Protein AF-A0A257LWW7-F1 (afdb_monomer_lite)

Secondary structure (DSSP, 8-state):
--EEESS-EEEEET-EEE---EEE-SSEEEEE-TT-EEEEPP-TTS---S-EEEEE---TTSEEESSSTTSS--STTSSGGGEEETTB-TT-EEE-TTSBEEE--PPP---GGGEEETTTT--EETT--EEEEEE-SS-B-GGG--GGGEEESSSS-EEEEEEEEEETTEEEEEEEE-SSEEE-EEEPTT---BBTT-PBP--SS-EE-S--EEEEPPPHHHHHTTTT--TTS-SSSSSS-HHHHHHHT-SSTTS--GGGSPEEEEETTEEEEEEEEE-GGGSTTEEEEEEEESSSSSSS-GGGGEEE--SSSEEETTEEEEEEEETTEEEEEEEEE--SS--EEEEEEEE--

Foldseek 3Di:
DEDEDAQEEAEQAQHEDEEEAYAYNYAYEYEFHDNAAYEYEQHQPHDHPYAYEYEYDQDQRHYFYHFAQRSWDADDNTRLQRYHYNPDQRRQWTADGGRGIDGDQDWKEFALQQWDKPCNQEADAAQDKIKTKTAIPWFWPCVLDDPVQKDFPKDFDKDKDDWDDPDGRIIITMIGGHDWIKGKMKGQQPRQIGHSNNHGYHSVDIRIRPHIYGYHYDFLLCVQAVVDADQQDQQQPLPDGSVRLVQQPPSHSNDRCPVQAWDWDDDPQWIKTKGKGFAPVSRRQKWKKKFKAQPPCDVGHRVVQIFTQHQDFDQTSNWGWDWDDDDRMIIIIITHGRPDPGMDMHMDMDRHD

Structure (mmCIF, N/CA/C/O backbone):
data_AF-A0A257LWW7-F1
#
_entry.id   AF-A0A257LWW7-F1
#
loop_
_atom_site.group_PDB
_atom_site.id
_atom_site.type_symbol
_atom_site.label_atom_id
_atom_site.label_alt_id
_atom_site.label_comp_id
_atom_site.label_asym_id
_atom_site.label_entity_id
_atom_site.label_seq_id
_atom_site.pdbx_PDB_ins_code
_atom_site.Cartn_x
_atom_site.Cartn_y
_atom_site.Cartn_z
_atom_site.occupancy
_atom_site.B_iso_or_equiv
_atom_site.auth_seq_id
_atom_site.auth_comp_id
_atom_site.auth_asym_id
_atom_site.auth_atom_id
_atom_site.pdbx_PDB_model_num
ATOM 1 N N . SER A 1 1 ? 17.400 1.811 -50.503 1.00 77.25 1 SER A N 1
ATOM 2 C CA . SER A 1 1 ? 17.678 0.377 -50.727 1.00 77.25 1 SER A CA 1
ATOM 3 C C . SER A 1 1 ? 18.091 -0.225 -49.407 1.00 77.25 1 SER A C 1
ATOM 5 O O . SER A 1 1 ? 18.943 0.363 -48.763 1.00 77.25 1 SER A O 1
ATOM 7 N N . ASN A 1 2 ? 17.501 -1.335 -48.985 1.00 85.00 2 ASN A N 1
ATOM 8 C CA . ASN A 1 2 ? 17.799 -1.905 -47.670 1.00 85.00 2 ASN A CA 1
ATOM 9 C C . ASN A 1 2 ? 19.131 -2.667 -47.714 1.00 85.00 2 ASN A C 1
ATOM 11 O O . ASN A 1 2 ? 19.467 -3.275 -48.733 1.00 85.00 2 ASN A O 1
ATOM 15 N N . VAL A 1 3 ? 19.873 -2.634 -46.612 1.00 90.56 3 VAL A N 1
ATOM 16 C CA . VAL A 1 3 ? 20.966 -3.558 -46.317 1.00 90.56 3 VAL A CA 1
ATOM 17 C C . VAL A 1 3 ? 20.383 -4.653 -45.438 1.00 90.56 3 VAL A C 1
ATOM 19 O O . VAL A 1 3 ? 20.027 -4.398 -44.293 1.00 90.56 3 VAL A O 1
ATOM 22 N N . THR A 1 4 ? 20.259 -5.863 -45.976 1.00 91.75 4 THR A N 1
ATOM 23 C CA . THR A 1 4 ? 19.743 -7.011 -45.225 1.00 91.75 4 THR A CA 1
ATOM 24 C C . THR A 1 4 ? 20.892 -7.901 -44.781 1.00 91.75 4 THR A C 1
ATOM 26 O O . THR A 1 4 ? 21.685 -8.353 -45.611 1.00 91.75 4 THR A O 1
ATOM 29 N N . ILE A 1 5 ? 20.954 -8.193 -43.483 1.00 91.00 5 ILE A N 1
ATOM 30 C CA . ILE A 1 5 ? 21.911 -9.128 -42.894 1.00 91.00 5 ILE A CA 1
ATOM 31 C C . ILE A 1 5 ? 21.116 -10.244 -42.210 1.00 91.00 5 ILE A C 1
ATOM 33 O O . ILE A 1 5 ? 20.265 -9.996 -41.361 1.00 91.00 5 ILE A O 1
ATOM 37 N N . GLY A 1 6 ? 21.361 -11.486 -42.634 1.00 89.44 6 GLY A N 1
ATOM 38 C CA . GLY A 1 6 ? 20.874 -12.685 -41.946 1.00 89.44 6 GLY A CA 1
ATOM 39 C C . GLY A 1 6 ? 21.807 -13.030 -40.787 1.00 89.44 6 GLY A C 1
ATOM 40 O O . GLY A 1 6 ? 22.055 -12.205 -39.926 1.00 89.44 6 GLY A O 1
ATOM 41 N N . THR A 1 7 ? 22.424 -14.211 -40.812 1.00 91.06 7 THR A N 1
ATOM 42 C CA . THR A 1 7 ? 23.432 -14.620 -39.810 1.00 91.06 7 THR A CA 1
ATOM 43 C C . THR A 1 7 ? 24.866 -14.212 -40.178 1.00 91.06 7 THR A C 1
ATOM 45 O O . THR A 1 7 ? 25.829 -14.917 -39.876 1.00 91.06 7 THR A O 1
ATOM 48 N N . GLY A 1 8 ? 25.005 -13.158 -40.983 1.00 91.44 8 GLY A N 1
ATOM 49 C CA . GLY A 1 8 ? 26.273 -12.749 -41.584 1.00 91.44 8 GLY A CA 1
ATOM 50 C C . GLY A 1 8 ? 27.017 -11.702 -40.761 1.00 91.44 8 GLY A C 1
ATOM 51 O O . GLY A 1 8 ? 26.460 -11.098 -39.845 1.00 91.44 8 GLY A O 1
ATOM 52 N N . THR A 1 9 ? 28.268 -11.450 -41.146 1.00 93.00 9 THR A N 1
ATOM 53 C CA . THR A 1 9 ? 29.068 -10.338 -40.625 1.00 93.00 9 THR A CA 1
ATOM 54 C C . THR A 1 9 ? 29.193 -9.247 -41.680 1.00 93.00 9 THR A C 1
ATOM 56 O O . THR A 1 9 ? 29.664 -9.510 -42.787 1.00 93.00 9 THR A O 1
ATOM 59 N N . LEU A 1 10 ? 28.808 -8.022 -41.330 1.00 92.81 10 LEU A N 1
ATOM 60 C CA . LEU A 1 10 ? 29.194 -6.820 -42.061 1.00 92.81 10 LEU A CA 1
ATOM 61 C C . LEU A 1 10 ? 30.467 -6.260 -41.425 1.00 92.81 10 LEU A C 1
ATOM 63 O O . LEU A 1 10 ? 30.447 -5.815 -40.281 1.00 92.81 10 LEU A O 1
ATOM 67 N N . ASP A 1 11 ? 31.573 -6.306 -42.160 1.00 91.62 11 ASP A N 1
ATOM 68 C CA . ASP A 1 11 ? 32.877 -5.866 -41.666 1.00 91.62 11 ASP A CA 1
ATOM 69 C C . ASP A 1 11 ? 33.221 -4.473 -42.199 1.00 91.62 11 ASP A C 1
ATOM 71 O O . ASP A 1 11 ? 33.418 -4.285 -43.404 1.00 91.62 11 ASP A O 1
ATOM 75 N N . ALA A 1 12 ? 33.251 -3.492 -41.299 1.00 86.88 12 ALA A N 1
ATOM 76 C CA . ALA A 1 12 ? 33.514 -2.099 -41.631 1.00 86.88 12 ALA A CA 1
ATOM 77 C C . ALA A 1 12 ? 34.984 -1.709 -41.450 1.00 86.88 12 ALA A C 1
ATOM 79 O O . ALA A 1 12 ? 35.407 -0.736 -42.065 1.00 86.88 12 ALA A O 1
ATOM 80 N N . ASP A 1 13 ? 35.767 -2.443 -40.651 1.00 84.94 13 ASP A N 1
ATOM 81 C CA . ASP A 1 13 ? 37.156 -2.110 -40.291 1.00 84.94 13 ASP A CA 1
ATOM 82 C C . ASP A 1 13 ? 37.376 -0.602 -40.013 1.00 84.94 13 ASP A C 1
ATOM 84 O O . ASP A 1 13 ? 36.980 -0.120 -38.962 1.00 84.94 13 ASP A O 1
ATOM 88 N N . THR A 1 14 ? 37.949 0.173 -40.942 1.00 80.25 14 THR A N 1
ATOM 89 C CA . THR A 1 14 ? 38.178 1.633 -40.810 1.00 80.25 14 THR A CA 1
ATOM 90 C C . THR A 1 14 ? 37.310 2.485 -41.746 1.00 80.25 14 THR A C 1
ATOM 92 O O . THR A 1 14 ? 37.573 3.671 -41.951 1.00 80.25 14 THR A O 1
ATOM 95 N N . ARG A 1 15 ? 36.294 1.891 -42.377 1.00 86.25 15 ARG A N 1
ATOM 96 C CA . ARG A 1 15 ? 35.490 2.536 -43.419 1.00 86.25 15 ARG A CA 1
ATOM 97 C C . ARG A 1 15 ? 34.471 3.525 -42.866 1.00 86.25 15 ARG A C 1
ATOM 99 O O . ARG A 1 15 ? 33.933 3.364 -41.770 1.00 86.25 15 ARG A O 1
ATOM 106 N N . THR A 1 16 ? 34.173 4.521 -43.697 1.00 85.31 16 THR A N 1
ATOM 107 C CA . THR A 1 16 ? 33.046 5.434 -43.526 1.00 85.31 16 THR A CA 1
ATOM 108 C C . THR A 1 16 ? 32.098 5.271 -44.701 1.00 85.31 16 THR A C 1
ATOM 110 O O . THR A 1 16 ? 32.463 5.615 -45.823 1.00 85.31 16 THR A O 1
ATOM 113 N N . ASP A 1 17 ? 30.898 4.760 -44.450 1.00 88.38 17 ASP A N 1
ATOM 114 C CA . ASP A 1 17 ? 29.925 4.453 -45.498 1.00 88.38 17 ASP A CA 1
ATOM 115 C C . ASP A 1 17 ? 28.529 4.952 -45.114 1.00 88.38 17 ASP A C 1
ATOM 117 O O . ASP A 1 17 ? 28.110 4.881 -43.956 1.00 88.38 17 ASP A O 1
ATOM 121 N N . SER A 1 18 ? 27.788 5.437 -46.111 1.00 88.62 18 SER A N 1
ATOM 122 C CA . SER A 1 18 ? 26.352 5.701 -46.002 1.00 88.62 18 SER A CA 1
ATOM 123 C C . SER A 1 18 ? 25.583 4.608 -46.732 1.00 88.62 18 SER A C 1
ATOM 125 O O . SER A 1 18 ? 25.821 4.328 -47.907 1.00 88.62 18 SER A O 1
ATOM 127 N N . MET A 1 19 ? 24.657 3.990 -46.020 1.00 89.81 19 MET A N 1
ATOM 128 C CA . MET A 1 19 ? 23.862 2.849 -46.439 1.00 89.81 19 MET A CA 1
ATOM 129 C C . MET A 1 19 ? 22.375 3.218 -46.380 1.00 89.81 19 MET A C 1
ATOM 131 O O . MET A 1 19 ? 21.999 4.274 -45.875 1.00 89.81 19 MET A O 1
ATOM 135 N N . GLY A 1 20 ? 21.499 2.372 -46.927 1.00 92.56 20 GLY A N 1
ATOM 136 C CA . GLY A 1 20 ? 20.063 2.552 -46.696 1.00 92.56 20 GLY A CA 1
ATOM 137 C C . GLY A 1 20 ? 19.638 2.005 -45.337 1.00 92.56 20 GLY A C 1
ATOM 138 O O . GLY A 1 20 ? 20.418 2.029 -44.394 1.00 92.56 20 GLY A O 1
ATOM 139 N N . THR A 1 21 ? 18.400 1.539 -45.213 1.00 95.69 21 THR A N 1
ATOM 140 C CA . THR A 1 21 ? 17.891 1.012 -43.938 1.00 95.69 21 THR A CA 1
ATOM 141 C C . THR A 1 21 ? 18.511 -0.351 -43.623 1.00 95.69 21 THR A C 1
ATOM 143 O O . THR A 1 21 ? 18.837 -1.099 -44.547 1.00 95.69 21 THR A O 1
ATOM 146 N N . LEU A 1 22 ? 18.677 -0.684 -42.343 1.00 96.25 22 LEU A N 1
ATOM 147 C CA . LEU A 1 22 ? 19.207 -1.975 -41.900 1.00 96.25 22 LEU A CA 1
ATOM 148 C C . LEU A 1 22 ? 18.071 -2.944 -41.563 1.00 96.25 22 LEU A C 1
ATOM 150 O O . LEU A 1 22 ? 17.202 -2.647 -40.743 1.00 96.25 22 LEU A O 1
ATOM 154 N N . ASP A 1 23 ? 18.124 -4.126 -42.163 1.00 95.88 23 ASP A N 1
ATOM 155 C CA . ASP A 1 23 ? 17.194 -5.228 -41.943 1.00 95.88 23 ASP A CA 1
ATOM 156 C C . ASP A 1 23 ? 17.931 -6.446 -41.359 1.00 95.88 23 ASP A C 1
ATOM 158 O O . ASP A 1 23 ? 18.754 -7.067 -42.040 1.00 95.88 23 ASP A O 1
ATOM 162 N N . VAL A 1 24 ? 17.657 -6.769 -40.090 1.00 96.19 24 VAL A N 1
ATOM 163 C CA . VAL A 1 24 ? 18.288 -7.873 -39.346 1.00 96.19 24 VAL A CA 1
ATOM 164 C C . VAL A 1 24 ? 17.344 -9.080 -39.312 1.00 96.19 24 VAL A C 1
ATOM 166 O O . VAL A 1 24 ? 16.476 -9.209 -38.443 1.00 96.19 24 VAL A O 1
ATOM 169 N N . ASN A 1 25 ? 17.535 -9.990 -40.270 1.00 93.81 25 ASN A N 1
ATOM 170 C CA . ASN A 1 25 ? 16.685 -11.171 -40.489 1.00 93.81 25 ASN A CA 1
ATOM 171 C C . ASN A 1 25 ? 17.219 -12.461 -39.835 1.00 93.81 25 ASN A C 1
ATOM 173 O O . ASN A 1 25 ? 16.654 -13.538 -40.020 1.00 93.81 25 ASN A O 1
ATOM 177 N N . GLY A 1 26 ? 18.312 -12.369 -39.080 1.00 94.19 26 GLY A N 1
ATOM 178 C CA . GLY A 1 26 ? 18.905 -13.435 -38.273 1.00 94.19 26 GLY A CA 1
ATOM 179 C C . GLY A 1 26 ? 19.930 -12.840 -37.308 1.00 94.19 26 GLY A C 1
ATOM 180 O O . GLY A 1 26 ? 20.139 -11.631 -37.336 1.00 94.19 26 GLY A O 1
ATOM 181 N N . ASP A 1 27 ? 20.544 -13.657 -36.452 1.00 95.44 27 ASP A N 1
ATOM 182 C CA . ASP A 1 27 ? 21.562 -13.169 -35.510 1.00 95.44 27 ASP A CA 1
ATOM 183 C C . ASP A 1 27 ? 22.812 -12.700 -36.263 1.00 95.44 27 ASP A C 1
ATOM 185 O O . ASP A 1 27 ? 23.620 -13.504 -36.736 1.00 95.44 27 ASP A O 1
ATOM 189 N N . ALA A 1 28 ? 22.928 -11.385 -36.413 1.00 96.75 28 ALA A N 1
ATOM 190 C CA . ALA A 1 28 ? 23.886 -10.712 -37.271 1.00 96.75 28 ALA A CA 1
ATOM 191 C C . ALA A 1 28 ? 25.038 -10.108 -36.469 1.00 96.75 28 ALA A C 1
ATOM 193 O O . ALA A 1 28 ? 24.910 -9.783 -35.286 1.00 96.75 28 ALA A O 1
ATOM 194 N N . VAL A 1 29 ? 26.160 -9.882 -37.152 1.00 96.62 29 VAL A N 1
ATOM 195 C CA . VAL A 1 29 ? 27.312 -9.176 -36.589 1.00 96.62 29 VAL A CA 1
ATOM 196 C C . VAL A 1 29 ? 27.657 -7.968 -37.453 1.00 96.62 29 VAL A C 1
ATOM 198 O O . VAL A 1 29 ? 27.751 -8.084 -38.674 1.00 96.62 29 VAL A O 1
ATOM 201 N N . ILE A 1 30 ? 27.910 -6.821 -36.829 1.00 96.00 30 ILE A N 1
ATOM 202 C CA . ILE A 1 30 ? 28.670 -5.736 -37.459 1.00 96.00 30 ILE A CA 1
ATOM 203 C C . ILE A 1 30 ? 30.013 -5.658 -36.750 1.00 96.00 30 ILE A C 1
ATOM 205 O O . ILE A 1 30 ? 30.066 -5.458 -35.540 1.00 96.00 30 ILE A O 1
ATOM 209 N N . ASN A 1 31 ? 31.098 -5.797 -37.501 1.00 95.00 31 ASN A N 1
ATOM 210 C CA . ASN A 1 31 ? 32.439 -5.598 -36.980 1.00 95.00 31 ASN A CA 1
ATOM 211 C C . ASN A 1 31 ? 32.893 -4.159 -37.256 1.00 95.00 31 ASN A C 1
ATOM 213 O O . ASN A 1 31 ? 33.115 -3.785 -38.409 1.00 95.00 31 ASN A O 1
ATOM 217 N N . LEU A 1 32 ? 33.010 -3.352 -36.201 1.00 94.19 32 LEU A N 1
ATOM 218 C CA . LEU A 1 32 ? 33.483 -1.970 -36.252 1.00 94.19 32 LEU A CA 1
ATOM 219 C C . LEU A 1 32 ? 34.938 -1.913 -35.786 1.00 94.19 32 LEU A C 1
ATOM 221 O O . LEU A 1 32 ? 35.235 -2.032 -34.594 1.00 94.19 32 LEU A O 1
ATOM 225 N N . GLY A 1 33 ? 35.861 -1.710 -36.723 1.00 92.06 33 GLY A N 1
ATOM 226 C CA . GLY A 1 33 ? 37.237 -1.387 -36.368 1.00 92.06 33 GLY A CA 1
ATOM 227 C C . GLY A 1 33 ? 37.354 0.042 -35.829 1.00 92.06 33 GLY A C 1
ATOM 228 O O . GLY A 1 33 ? 36.421 0.849 -35.849 1.00 92.06 33 GLY A O 1
ATOM 229 N N . ASN A 1 34 ? 38.529 0.360 -35.292 1.00 90.94 34 ASN A N 1
ATOM 230 C CA . ASN A 1 34 ? 38.762 1.648 -34.652 1.00 90.94 34 ASN A CA 1
ATOM 231 C C . ASN A 1 34 ? 38.637 2.802 -35.663 1.00 90.94 34 ASN A C 1
ATOM 233 O O . ASN A 1 34 ? 39.408 2.882 -36.618 1.00 90.94 34 ASN A O 1
ATOM 237 N N . GLY A 1 35 ? 37.697 3.717 -35.418 1.00 86.44 35 GLY A N 1
ATOM 238 C CA . GLY A 1 35 ? 37.436 4.865 -36.288 1.00 86.44 35 GLY A CA 1
ATOM 239 C C . GLY A 1 35 ? 36.504 4.589 -37.474 1.00 86.44 35 GLY A C 1
ATOM 240 O O . GLY A 1 35 ? 36.269 5.514 -38.249 1.00 86.44 35 GLY A O 1
ATOM 241 N N . ALA A 1 36 ? 35.946 3.377 -37.617 1.00 93.44 36 ALA A N 1
ATOM 242 C CA . ALA A 1 36 ? 34.850 3.152 -38.561 1.00 93.44 36 ALA A CA 1
ATOM 243 C C . ALA A 1 36 ? 33.611 3.976 -38.192 1.00 93.44 36 ALA A C 1
ATOM 245 O O . ALA A 1 36 ? 33.322 4.206 -37.013 1.00 93.44 36 ALA A O 1
ATOM 246 N N . ALA A 1 37 ? 32.877 4.381 -39.229 1.00 94.25 37 ALA A N 1
ATOM 247 C CA . ALA A 1 37 ? 31.635 5.134 -39.127 1.00 94.25 37 ALA A CA 1
ATOM 248 C C . ALA A 1 37 ? 30.625 4.641 -40.173 1.00 94.25 37 ALA A C 1
ATOM 250 O O . ALA A 1 37 ? 30.725 4.965 -41.356 1.00 94.25 37 ALA A O 1
ATOM 251 N N . LEU A 1 38 ? 29.639 3.855 -39.749 1.00 95.94 38 LEU A N 1
ATOM 252 C CA . LEU A 1 38 ? 28.539 3.425 -40.609 1.00 95.94 38 LEU A CA 1
ATOM 253 C C . LEU A 1 38 ? 27.296 4.269 -40.340 1.00 95.94 38 LEU A C 1
ATOM 255 O O . LEU A 1 38 ? 26.879 4.408 -39.192 1.00 95.94 38 LEU A O 1
ATOM 259 N N . ALA A 1 39 ? 26.677 4.787 -41.396 1.00 96.62 39 ALA A N 1
ATOM 260 C CA . ALA A 1 39 ? 25.403 5.488 -41.308 1.00 96.62 39 ALA A CA 1
ATOM 261 C C . ALA A 1 39 ? 24.339 4.765 -42.136 1.00 96.62 39 ALA A C 1
ATOM 263 O O . ALA A 1 39 ? 24.419 4.731 -43.362 1.00 96.62 39 ALA A O 1
ATOM 264 N N . PHE A 1 40 ? 23.336 4.211 -41.467 1.00 97.38 40 PHE A N 1
ATOM 265 C CA . PHE A 1 40 ? 22.125 3.679 -42.078 1.00 97.38 40 PHE A CA 1
ATOM 266 C C . PHE A 1 40 ? 21.056 4.772 -42.159 1.00 97.38 40 PHE A C 1
ATOM 268 O O . PHE A 1 40 ? 21.049 5.717 -41.371 1.00 97.38 40 PHE A O 1
ATOM 275 N N . ALA A 1 41 ? 20.129 4.640 -43.103 1.00 97.38 41 ALA A N 1
ATOM 276 C CA . ALA A 1 41 ? 18.898 5.429 -43.096 1.00 97.38 41 ALA A CA 1
ATOM 277 C C . ALA A 1 41 ? 17.963 4.983 -41.949 1.00 97.38 41 ALA A C 1
ATOM 279 O O . ALA A 1 41 ? 18.170 3.912 -41.369 1.00 97.38 41 ALA A O 1
ATOM 280 N N . ASP A 1 42 ? 16.931 5.783 -41.652 1.00 96.69 42 ASP A N 1
ATOM 281 C CA . ASP A 1 42 ? 15.901 5.463 -40.648 1.00 96.69 42 ASP A CA 1
ATOM 282 C C . ASP A 1 42 ? 15.371 4.036 -40.841 1.00 96.69 42 ASP A C 1
ATOM 284 O O . ASP A 1 42 ? 14.839 3.680 -41.896 1.00 96.69 42 ASP A O 1
ATOM 288 N N . SER A 1 43 ? 15.565 3.207 -39.817 1.00 96.88 43 SER A N 1
ATOM 289 C CA . SER A 1 43 ? 15.254 1.782 -39.848 1.00 96.88 43 SER A CA 1
ATOM 290 C C . SER A 1 43 ? 14.074 1.420 -38.942 1.00 96.88 43 SER A C 1
ATOM 292 O O . SER A 1 43 ? 13.759 0.236 -38.828 1.00 96.88 43 SER A O 1
ATOM 294 N N . LYS A 1 44 ? 13.361 2.398 -38.364 1.00 96.38 44 LYS A N 1
ATOM 295 C CA . LYS A 1 44 ? 12.230 2.195 -37.440 1.00 96.38 44 LYS A CA 1
ATOM 296 C C . LYS A 1 44 ? 11.111 1.350 -38.044 1.00 96.38 44 LYS A C 1
ATOM 298 O O . LYS A 1 44 ? 10.465 0.564 -37.357 1.00 96.38 44 LYS A O 1
ATOM 303 N N . SER A 1 45 ? 10.871 1.511 -39.347 1.00 94.94 45 SER A N 1
ATOM 304 C CA . SER A 1 45 ? 9.831 0.774 -40.082 1.00 94.94 45 SER A CA 1
ATOM 305 C C . SER A 1 45 ? 10.255 -0.632 -40.527 1.00 94.94 45 SER A C 1
ATOM 307 O O . SER A 1 45 ? 9.437 -1.378 -41.069 1.00 94.94 45 SER A O 1
ATOM 309 N N . VAL A 1 46 ? 11.518 -1.009 -40.308 1.00 94.12 46 VAL A N 1
ATOM 310 C CA . VAL A 1 46 ? 12.060 -2.316 -40.684 1.00 94.12 46 VAL A CA 1
ATOM 311 C C . VAL A 1 46 ? 11.986 -3.257 -39.485 1.00 94.12 46 VAL A C 1
ATOM 313 O O . VAL A 1 46 ? 12.693 -3.084 -38.498 1.00 94.12 46 VAL A O 1
ATOM 316 N N . GLY A 1 47 ? 11.133 -4.277 -39.565 1.00 89.38 47 GLY A N 1
ATOM 317 C CA . GLY A 1 47 ? 10.998 -5.261 -38.491 1.00 89.38 47 GLY A CA 1
ATOM 318 C C . GLY A 1 47 ? 12.244 -6.136 -38.367 1.00 89.38 47 GLY A C 1
ATOM 319 O O . GLY A 1 47 ? 12.576 -6.856 -39.301 1.00 89.38 47 GLY A O 1
ATOM 320 N N . TRP A 1 48 ? 12.914 -6.103 -37.214 1.00 95.00 48 TRP A N 1
ATOM 321 C CA . TRP A 1 48 ? 14.033 -7.003 -36.930 1.00 95.00 48 TRP A CA 1
ATOM 322 C C . TRP A 1 48 ? 13.536 -8.303 -36.309 1.00 95.00 48 TRP A C 1
ATOM 324 O O . TRP A 1 48 ? 12.773 -8.295 -35.341 1.00 95.00 48 TRP A O 1
ATOM 334 N N . VAL A 1 49 ? 14.001 -9.425 -36.853 1.00 91.94 49 VAL A N 1
ATOM 335 C CA . VAL A 1 49 ? 13.656 -10.764 -36.359 1.00 91.94 49 VAL A CA 1
ATOM 336 C C . VAL A 1 49 ? 14.787 -11.336 -35.502 1.00 91.94 49 VAL A C 1
ATOM 338 O O . VAL A 1 49 ? 14.512 -11.999 -34.502 1.00 91.94 49 VAL A O 1
ATOM 341 N N . GLY A 1 50 ? 16.042 -11.044 -35.858 1.00 93.06 50 GLY A N 1
ATOM 342 C CA . GLY A 1 50 ? 17.234 -11.495 -35.134 1.00 93.06 50 GLY A CA 1
ATOM 343 C C . GLY A 1 50 ? 17.767 -10.500 -34.103 1.00 93.06 50 GLY A C 1
ATOM 344 O O . GLY A 1 50 ? 17.141 -9.475 -33.809 1.00 93.06 50 GLY A O 1
ATOM 345 N N . THR A 1 51 ? 18.940 -10.824 -33.562 1.00 95.06 51 THR A N 1
ATOM 346 C CA . THR A 1 51 ? 19.771 -9.923 -32.751 1.00 95.06 51 THR A CA 1
ATOM 347 C C . THR A 1 51 ? 20.908 -9.319 -33.572 1.00 95.06 51 THR A C 1
ATOM 349 O O . THR A 1 51 ? 21.315 -9.868 -34.595 1.00 95.06 51 THR A O 1
ATOM 352 N N . LEU A 1 52 ? 21.427 -8.174 -33.129 1.00 96.62 52 LEU A N 1
ATOM 353 C CA . LEU A 1 52 ? 22.575 -7.517 -33.745 1.00 96.62 52 LEU A CA 1
ATOM 354 C C . LEU A 1 52 ? 23.702 -7.386 -32.721 1.00 96.62 52 LEU A C 1
ATOM 356 O O . LEU A 1 52 ? 23.574 -6.665 -31.735 1.00 96.62 52 LEU A O 1
ATOM 360 N N . ASN A 1 53 ? 24.824 -8.055 -32.964 1.00 96.44 53 ASN A N 1
ATOM 361 C CA . ASN A 1 53 ? 26.026 -7.893 -32.154 1.00 96.44 53 ASN A CA 1
ATOM 362 C C . ASN A 1 53 ? 27.027 -6.978 -32.863 1.00 96.44 53 ASN A C 1
ATOM 364 O O . ASN A 1 53 ? 27.495 -7.274 -33.962 1.00 96.44 53 ASN A O 1
ATOM 368 N N . ILE A 1 54 ? 27.376 -5.871 -32.224 1.00 96.31 54 ILE A N 1
ATOM 369 C CA . ILE A 1 54 ? 28.415 -4.959 -32.685 1.00 96.31 54 ILE A CA 1
ATOM 370 C C . ILE A 1 54 ? 29.736 -5.381 -32.047 1.00 96.31 54 ILE A C 1
ATOM 372 O O . ILE A 1 54 ? 29.925 -5.224 -30.846 1.00 96.31 54 ILE A O 1
ATOM 376 N N . THR A 1 55 ? 30.674 -5.914 -32.818 1.00 95.31 55 THR A N 1
ATOM 377 C CA . THR A 1 55 ? 32.008 -6.263 -32.312 1.00 95.31 55 THR A CA 1
ATOM 378 C C . THR A 1 55 ? 33.013 -5.153 -32.598 1.00 95.31 55 THR A C 1
ATOM 380 O O . THR A 1 55 ? 32.871 -4.413 -33.569 1.00 95.31 55 THR A O 1
ATOM 383 N N . GLY A 1 56 ? 34.051 -5.049 -31.769 1.00 92.69 56 GLY A N 1
ATOM 384 C CA . GLY A 1 56 ? 35.112 -4.054 -31.919 1.00 92.69 56 GLY A CA 1
ATOM 385 C C . GLY A 1 56 ? 34.863 -2.789 -31.095 1.00 92.69 56 GLY A C 1
ATOM 386 O O . GLY A 1 56 ? 34.479 -2.872 -29.925 1.00 92.69 56 GLY A O 1
ATOM 387 N N . THR A 1 57 ? 35.149 -1.614 -31.662 1.00 91.06 57 THR A N 1
ATOM 388 C CA . THR A 1 57 ? 35.115 -0.331 -30.939 1.00 91.06 57 THR A CA 1
ATOM 389 C C . THR A 1 57 ? 33.923 0.515 -31.378 1.00 91.06 57 THR A C 1
ATOM 391 O O . THR A 1 57 ? 33.964 1.159 -32.422 1.00 91.06 57 THR A O 1
ATOM 394 N N . LEU A 1 58 ? 32.877 0.558 -30.547 1.00 93.56 58 LEU A N 1
ATOM 395 C CA . LEU A 1 58 ? 31.772 1.504 -30.709 1.00 93.56 58 LEU A CA 1
ATOM 396 C C . LEU A 1 58 ? 32.165 2.859 -30.098 1.00 93.56 58 LEU A C 1
ATOM 398 O O . LEU A 1 58 ? 32.157 3.024 -28.880 1.00 93.56 58 LEU A O 1
ATOM 402 N N . GLY A 1 59 ? 32.540 3.819 -30.942 1.00 92.25 59 GLY A N 1
ATOM 403 C CA . GLY A 1 59 ? 32.679 5.222 -30.555 1.00 92.25 59 GLY A CA 1
ATOM 404 C C . GLY A 1 59 ? 31.359 5.986 -30.681 1.00 92.25 59 GLY A C 1
ATOM 405 O O . GLY A 1 59 ? 30.422 5.523 -31.328 1.00 92.25 59 GLY A O 1
ATOM 406 N N . ALA A 1 60 ? 31.316 7.203 -30.130 1.00 92.25 60 ALA A N 1
ATOM 407 C CA . ALA A 1 60 ? 30.123 8.062 -30.131 1.00 92.25 60 ALA A CA 1
ATOM 408 C C . ALA A 1 60 ? 29.582 8.407 -31.534 1.00 92.25 60 ALA A C 1
ATOM 410 O O . ALA A 1 60 ? 28.441 8.824 -31.663 1.00 92.25 60 ALA A O 1
ATOM 411 N N . THR A 1 61 ? 30.394 8.247 -32.585 1.00 94.38 61 THR A N 1
ATOM 412 C CA . THR A 1 61 ? 30.008 8.511 -33.981 1.00 94.38 61 THR A CA 1
ATOM 413 C C . THR A 1 61 ? 30.199 7.300 -34.898 1.00 94.38 61 THR A C 1
ATOM 415 O O . THR A 1 61 ? 30.301 7.456 -36.114 1.00 94.38 61 THR A O 1
ATOM 418 N N . SER A 1 62 ? 30.329 6.093 -34.338 1.00 95.12 62 SER A N 1
ATOM 419 C CA . SER A 1 62 ? 30.718 4.906 -35.112 1.00 95.12 62 SER A CA 1
ATOM 420 C C . SER A 1 62 ? 29.560 4.226 -35.836 1.00 95.12 62 SER A C 1
ATOM 422 O O . SER A 1 62 ? 29.767 3.608 -36.879 1.00 95.12 62 SER A O 1
ATOM 424 N N . LEU A 1 63 ? 28.343 4.328 -35.305 1.00 96.75 63 LEU A N 1
ATOM 425 C CA . LEU A 1 63 ? 27.163 3.716 -35.900 1.00 96.75 63 LEU A CA 1
ATOM 426 C C . LEU A 1 63 ? 25.968 4.653 -35.758 1.00 96.75 63 LEU A C 1
ATOM 428 O O . LEU A 1 63 ? 25.655 5.085 -34.653 1.00 96.75 63 LEU A O 1
ATOM 432 N N . ARG A 1 64 ? 25.316 4.966 -36.876 1.00 97.75 64 ARG A N 1
ATOM 433 C CA . ARG A 1 64 ? 24.186 5.892 -36.947 1.00 97.75 64 ARG A CA 1
ATOM 434 C C . ARG A 1 64 ? 23.010 5.268 -37.684 1.00 97.75 64 ARG A C 1
ATOM 436 O O . ARG A 1 64 ? 23.216 4.599 -38.696 1.00 97.75 64 ARG A O 1
ATOM 443 N N . PHE A 1 65 ? 21.799 5.549 -37.224 1.00 97.62 65 PHE A N 1
ATOM 444 C CA . PHE A 1 65 ? 20.538 5.220 -37.877 1.00 97.62 65 PHE A CA 1
ATOM 445 C C . PHE A 1 65 ? 19.743 6.505 -38.070 1.00 97.62 65 PHE A C 1
ATOM 447 O O . PHE A 1 65 ? 19.438 7.184 -37.099 1.00 97.62 65 PHE A O 1
ATOM 454 N N . GLY A 1 66 ? 19.463 6.843 -39.329 1.00 96.44 66 GLY A N 1
ATOM 455 C CA . GLY A 1 66 ? 18.757 8.066 -39.697 1.00 96.44 66 GLY A CA 1
ATOM 456 C C . GLY A 1 66 ? 19.432 9.316 -39.132 1.00 96.44 66 GLY A C 1
ATOM 457 O O . GLY A 1 66 ? 20.650 9.439 -39.248 1.00 96.44 66 GLY A O 1
ATOM 458 N N . ASP A 1 67 ? 18.657 10.260 -38.610 1.00 96.50 67 ASP A N 1
ATOM 459 C CA . ASP A 1 67 ? 19.096 11.525 -38.031 1.00 96.50 67 ASP A CA 1
ATOM 460 C C . ASP A 1 67 ? 18.399 11.944 -36.728 1.00 96.50 67 ASP A C 1
ATOM 462 O O . ASP A 1 67 ? 18.600 13.076 -36.284 1.00 96.50 67 ASP A O 1
ATOM 466 N N . SER A 1 68 ? 17.663 11.036 -36.087 1.00 96.81 68 SER A N 1
ATOM 467 C CA . SER A 1 68 ? 16.908 11.291 -34.863 1.00 96.81 68 SER A CA 1
ATOM 468 C C . SER A 1 68 ? 17.051 10.167 -33.828 1.00 96.81 68 SER A C 1
ATOM 470 O O . SER A 1 68 ? 17.420 9.037 -34.149 1.00 96.81 68 SER A O 1
ATOM 472 N N . ALA A 1 69 ? 16.685 10.455 -32.575 1.00 95.50 69 ALA A N 1
ATOM 473 C CA . ALA A 1 69 ? 16.655 9.464 -31.492 1.00 95.50 69 ALA A CA 1
ATOM 474 C C . ALA A 1 69 ? 15.588 8.360 -31.689 1.00 95.50 69 ALA A C 1
ATOM 476 O O . ALA A 1 69 ? 15.531 7.391 -30.937 1.00 95.50 69 ALA A O 1
ATOM 477 N N . ASP A 1 70 ? 14.729 8.513 -32.697 1.00 96.00 70 ASP A N 1
ATOM 478 C CA . ASP A 1 70 ? 13.525 7.720 -32.923 1.00 96.00 70 ASP A CA 1
ATOM 479 C C . ASP A 1 70 ? 13.650 6.728 -34.090 1.00 96.00 70 ASP A C 1
ATOM 481 O O . ASP A 1 70 ? 12.689 6.015 -34.394 1.00 96.00 70 ASP A O 1
ATOM 485 N N . ASP A 1 71 ? 14.812 6.675 -34.740 1.00 97.25 71 ASP A N 1
ATOM 486 C CA . ASP A 1 71 ? 15.036 5.962 -36.008 1.00 97.25 71 ASP A CA 1
ATOM 487 C C . ASP A 1 71 ? 15.316 4.457 -35.841 1.00 97.25 71 ASP A C 1
ATOM 489 O O . ASP A 1 71 ? 15.551 3.726 -36.811 1.00 97.25 71 ASP A O 1
ATOM 493 N N . LEU A 1 72 ? 15.242 3.989 -34.594 1.00 96.69 72 LEU A N 1
ATOM 494 C CA . LEU A 1 72 ? 15.056 2.601 -34.195 1.00 96.69 72 LEU A CA 1
ATOM 495 C C . LEU A 1 72 ? 13.945 2.527 -33.143 1.00 96.69 72 LEU A C 1
ATOM 497 O O . LEU A 1 72 ? 13.744 3.438 -32.345 1.00 96.69 72 LEU A O 1
ATOM 501 N N . THR A 1 73 ? 13.219 1.414 -33.123 1.00 94.44 73 THR A N 1
ATOM 502 C CA . THR A 1 73 ? 12.191 1.159 -32.106 1.00 94.44 73 THR A CA 1
ATOM 503 C C . THR A 1 73 ? 12.815 0.858 -30.737 1.00 94.44 73 THR A C 1
ATOM 505 O O . THR A 1 73 ? 13.684 -0.012 -30.614 1.00 94.44 73 THR A O 1
ATOM 508 N N . SER A 1 74 ? 12.356 1.572 -29.707 1.00 89.12 74 SER A N 1
ATOM 509 C CA . SER A 1 74 ? 12.733 1.399 -28.298 1.00 89.12 74 SER A CA 1
ATOM 510 C C . SER A 1 74 ? 11.801 0.427 -27.557 1.00 89.12 74 SER A C 1
ATOM 512 O O . SER A 1 74 ? 10.833 -0.083 -28.128 1.00 89.12 74 SER A O 1
ATOM 514 N N . GLY A 1 75 ? 12.103 0.167 -26.280 1.00 82.25 75 GLY A N 1
ATOM 515 C CA . GLY A 1 75 ? 11.291 -0.657 -25.381 1.00 82.25 75 GLY A CA 1
ATOM 516 C C . GLY A 1 75 ? 11.446 -2.168 -25.578 1.00 82.25 75 GLY A C 1
ATOM 517 O O . GLY A 1 75 ? 12.135 -2.643 -26.489 1.00 82.25 75 GLY A O 1
ATOM 518 N N . ALA A 1 76 ? 10.788 -2.933 -24.705 1.00 79.62 76 ALA A N 1
ATOM 519 C CA . ALA A 1 76 ? 10.835 -4.392 -24.703 1.00 79.62 76 ALA A CA 1
ATOM 520 C C . ALA A 1 76 ? 10.393 -4.984 -26.056 1.00 79.62 76 ALA A C 1
ATOM 522 O O . ALA A 1 76 ? 9.273 -4.778 -26.523 1.00 79.62 76 ALA A O 1
ATOM 523 N N . GLY A 1 77 ? 11.288 -5.737 -26.701 1.00 84.50 77 GLY A N 1
ATOM 524 C CA . GLY A 1 77 ? 11.050 -6.369 -28.003 1.00 84.50 77 GLY A CA 1
ATOM 525 C C . GLY A 1 77 ? 11.328 -5.475 -29.218 1.00 84.50 77 GLY A C 1
ATOM 526 O O . GLY A 1 77 ? 11.379 -6.001 -30.339 1.00 84.50 77 GLY A O 1
ATOM 527 N N . GLY A 1 78 ? 11.564 -4.173 -29.006 1.00 90.50 78 GLY A N 1
ATOM 528 C CA . GLY A 1 78 ? 12.011 -3.218 -30.020 1.00 90.50 78 GLY A CA 1
ATOM 529 C C . GLY A 1 78 ? 13.435 -3.493 -30.514 1.00 90.50 78 GLY A C 1
ATOM 530 O O . GLY A 1 78 ? 14.158 -4.327 -29.966 1.00 90.50 78 GLY A O 1
ATOM 531 N N . GLN A 1 79 ? 13.857 -2.796 -31.565 1.00 95.62 79 GLN A N 1
ATOM 532 C CA . GLN A 1 79 ? 15.173 -2.973 -32.191 1.00 95.62 79 GLN A CA 1
ATOM 533 C C . GLN A 1 79 ? 16.332 -2.687 -31.232 1.00 95.62 79 GLN A C 1
ATOM 535 O O . GLN A 1 79 ? 17.286 -3.460 -31.194 1.00 95.62 79 GLN A O 1
ATOM 540 N N . LEU A 1 80 ? 16.242 -1.629 -30.421 1.00 93.75 80 LEU A N 1
ATOM 541 C CA . LEU A 1 80 ? 17.294 -1.280 -29.457 1.00 93.75 80 LEU A CA 1
ATOM 542 C C . LEU A 1 80 ? 17.494 -2.381 -28.401 1.00 93.75 80 LEU A C 1
ATOM 544 O O . LEU A 1 80 ? 18.627 -2.730 -28.069 1.00 93.75 80 LEU A O 1
ATOM 548 N N . SER A 1 81 ? 16.405 -3.043 -27.992 1.00 91.19 81 SER A N 1
ATOM 549 C CA . SER A 1 81 ? 16.431 -4.206 -27.089 1.00 91.19 81 SER A CA 1
ATOM 550 C C . SER A 1 81 ? 17.019 -5.481 -27.707 1.00 91.19 81 SER A C 1
ATOM 552 O O . SER A 1 81 ? 16.972 -6.533 -27.085 1.00 91.19 81 SER A O 1
ATOM 554 N N . ARG A 1 82 ? 17.542 -5.427 -28.938 1.00 93.88 82 ARG A N 1
ATOM 555 C CA . ARG A 1 82 ? 18.148 -6.564 -29.658 1.00 93.88 82 ARG A CA 1
ATOM 556 C C . ARG A 1 82 ? 19.621 -6.337 -29.987 1.00 93.88 82 ARG A C 1
ATOM 558 O O . ARG A 1 82 ? 20.239 -7.196 -30.621 1.00 93.88 82 ARG A O 1
ATOM 565 N N . ILE A 1 83 ? 20.168 -5.187 -29.598 1.00 95.31 83 ILE A N 1
ATOM 566 C CA . ILE A 1 83 ? 21.549 -4.807 -29.878 1.00 95.31 83 ILE A CA 1
ATOM 567 C C . ILE A 1 83 ? 22.434 -5.172 -28.690 1.00 95.31 83 ILE A C 1
ATOM 569 O O . ILE A 1 83 ? 22.090 -4.913 -27.540 1.00 95.31 83 ILE A O 1
ATOM 573 N N . THR A 1 84 ? 23.593 -5.749 -28.987 1.00 94.94 84 THR A N 1
ATOM 574 C CA . THR A 1 84 ? 24.698 -5.932 -28.039 1.00 94.94 84 THR A CA 1
ATOM 575 C C . THR A 1 84 ? 25.963 -5.307 -28.603 1.00 94.94 84 THR A C 1
ATOM 577 O O . THR A 1 84 ? 26.109 -5.180 -29.819 1.00 94.94 84 THR A O 1
ATOM 580 N N . VAL A 1 85 ? 26.905 -4.955 -27.732 1.00 94.44 85 VAL A N 1
ATOM 581 C CA . VAL A 1 85 ? 28.266 -4.586 -28.129 1.00 94.44 85 VAL A CA 1
ATOM 582 C C . VAL A 1 85 ? 29.241 -5.540 -27.462 1.00 94.44 85 VAL A C 1
ATOM 584 O O . VAL A 1 85 ? 29.223 -5.732 -26.246 1.00 94.44 85 VAL A O 1
ATOM 587 N N . ASN A 1 86 ? 30.099 -6.163 -28.265 1.00 94.00 86 ASN A N 1
ATOM 588 C CA . ASN A 1 86 ? 31.043 -7.192 -27.846 1.00 94.00 86 ASN A CA 1
ATOM 589 C C . ASN A 1 86 ? 30.359 -8.312 -27.042 1.00 94.00 86 ASN A C 1
ATOM 591 O O . ASN A 1 86 ? 30.898 -8.789 -26.045 1.00 94.00 86 ASN A O 1
ATOM 595 N N . GLY A 1 87 ? 29.149 -8.700 -27.460 1.00 90.12 87 GLY A N 1
ATOM 596 C CA . GLY A 1 87 ? 28.334 -9.725 -26.806 1.00 90.12 87 GLY A CA 1
ATOM 597 C C . GLY A 1 87 ? 27.727 -9.321 -25.459 1.00 90.12 87 GLY A C 1
ATOM 598 O O . GLY A 1 87 ? 27.217 -10.186 -24.755 1.00 90.12 87 GLY A O 1
ATOM 599 N N . ASN A 1 88 ? 27.783 -8.041 -25.082 1.00 86.56 88 ASN A N 1
ATOM 600 C CA . ASN A 1 88 ? 27.279 -7.531 -23.809 1.00 86.56 88 ASN A CA 1
ATOM 601 C C . ASN A 1 88 ? 26.256 -6.406 -24.014 1.00 86.56 88 ASN A C 1
ATOM 603 O O . ASN A 1 88 ? 26.199 -5.777 -25.070 1.00 86.56 88 ASN A O 1
ATOM 607 N N . GLY A 1 89 ? 25.481 -6.129 -22.965 1.00 81.12 89 GLY A N 1
ATOM 608 C CA . GLY A 1 89 ? 24.654 -4.927 -22.880 1.00 81.12 89 GLY A CA 1
ATOM 609 C C . GLY A 1 89 ? 23.405 -4.934 -23.752 1.00 81.12 89 GLY A C 1
ATOM 610 O O . GLY A 1 89 ? 23.082 -3.924 -24.369 1.00 81.12 89 GLY A O 1
ATOM 611 N N . LEU A 1 90 ? 22.710 -6.070 -23.787 1.00 83.62 90 LEU A N 1
ATOM 612 C CA . LEU A 1 90 ? 21.401 -6.194 -24.422 1.00 83.62 90 LEU A CA 1
ATOM 613 C C . LEU A 1 90 ? 20.450 -5.122 -23.868 1.00 83.62 90 LEU A C 1
ATOM 615 O O . LEU A 1 90 ? 20.253 -5.059 -22.661 1.00 83.62 90 LEU A O 1
ATOM 619 N N . GLY A 1 91 ? 19.917 -4.262 -24.741 1.00 79.75 91 GLY A N 1
ATOM 620 C CA . GLY A 1 91 ? 18.977 -3.202 -24.355 1.00 79.75 91 GLY A CA 1
ATOM 621 C C . GLY A 1 91 ? 19.579 -1.967 -23.680 1.00 79.75 91 GLY A C 1
ATOM 622 O O . GLY A 1 91 ? 18.836 -1.035 -23.418 1.00 79.75 91 GLY A O 1
ATOM 623 N N . ARG A 1 92 ? 20.905 -1.899 -23.487 1.00 88.56 92 ARG A N 1
ATOM 624 C CA . ARG A 1 92 ? 21.582 -0.752 -22.843 1.00 88.56 92 ARG A CA 1
ATOM 625 C C . ARG A 1 92 ? 21.900 0.409 -23.790 1.00 88.56 92 ARG A C 1
ATOM 627 O O . ARG A 1 92 ? 22.641 1.319 -23.426 1.00 88.56 92 ARG A O 1
ATOM 634 N N . TYR A 1 93 ? 21.468 0.324 -25.044 1.00 92.12 93 TYR A N 1
ATOM 635 C CA . TYR A 1 93 ? 21.853 1.262 -26.093 1.00 92.12 93 TYR A CA 1
ATOM 636 C C . TYR A 1 93 ? 20.644 2.039 -26.588 1.00 92.12 93 TYR A C 1
ATOM 638 O O . TYR A 1 93 ? 19.589 1.464 -26.847 1.00 92.12 93 TYR A O 1
ATOM 646 N N . ILE A 1 94 ? 20.844 3.336 -26.789 1.00 93.88 94 ILE A N 1
ATOM 647 C CA . ILE A 1 94 ? 19.854 4.269 -27.325 1.00 93.88 94 ILE A CA 1
ATOM 648 C C . ILE A 1 94 ? 20.404 4.956 -28.570 1.00 93.88 94 ILE A C 1
ATOM 650 O O . ILE A 1 94 ? 21.592 4.852 -28.887 1.00 93.88 94 ILE A O 1
ATOM 654 N N . LEU A 1 95 ? 19.532 5.674 -29.272 1.00 96.19 95 LEU A N 1
ATOM 655 C CA . LEU A 1 95 ? 19.964 6.660 -30.249 1.00 96.19 95 LEU A CA 1
ATOM 656 C C . LEU A 1 95 ? 20.037 8.036 -29.588 1.00 96.19 95 LEU A C 1
ATOM 658 O O . LEU A 1 95 ? 19.105 8.452 -28.899 1.00 96.19 95 LEU A O 1
ATOM 662 N N . ASP A 1 96 ? 21.134 8.752 -29.813 1.00 95.50 96 ASP A N 1
ATOM 663 C CA . ASP A 1 96 ? 21.215 10.164 -29.454 1.00 95.50 96 ASP A CA 1
ATOM 664 C C . ASP A 1 96 ? 20.335 11.029 -30.379 1.00 95.50 96 ASP A C 1
ATOM 666 O O . ASP A 1 96 ? 19.747 10.559 -31.356 1.00 95.50 96 ASP A O 1
ATOM 670 N N . ALA A 1 97 ? 20.267 12.334 -30.107 1.00 96.38 97 ALA A N 1
ATOM 671 C CA . ALA A 1 97 ? 19.458 13.268 -30.894 1.00 96.38 97 ALA A CA 1
ATOM 672 C C . ALA A 1 97 ? 19.848 13.360 -32.384 1.00 96.38 97 ALA A C 1
ATOM 674 O O . ALA A 1 97 ? 19.089 13.929 -33.162 1.00 96.38 97 ALA A O 1
ATOM 675 N N . ASN A 1 98 ? 21.013 12.834 -32.778 1.00 97.00 98 ASN A N 1
ATOM 676 C CA . ASN A 1 98 ? 21.489 12.807 -34.158 1.00 97.00 98 ASN A CA 1
ATOM 677 C C . ASN A 1 98 ? 21.407 11.404 -34.783 1.00 97.00 98 ASN A C 1
ATOM 679 O O . ASN A 1 98 ? 21.911 11.227 -35.899 1.00 97.00 98 ASN A O 1
ATOM 683 N N . GLY A 1 99 ? 20.826 10.421 -34.087 1.00 97.19 99 GLY A N 1
ATOM 684 C CA . GLY A 1 99 ? 20.674 9.041 -34.542 1.00 97.19 99 GLY A CA 1
ATOM 685 C C . GLY A 1 99 ? 21.889 8.144 -34.298 1.00 97.19 99 GLY A C 1
ATOM 686 O O . GLY A 1 99 ? 21.953 7.054 -34.864 1.00 97.19 99 GLY A O 1
ATOM 687 N N . TYR A 1 100 ? 22.889 8.566 -33.519 1.00 97.38 100 TYR A N 1
ATOM 688 C CA . TYR A 1 100 ? 24.035 7.708 -33.201 1.00 97.38 100 TYR A CA 1
ATOM 689 C C . TYR A 1 100 ? 23.700 6.720 -32.095 1.00 97.38 100 TYR A C 1
ATOM 691 O O . TYR A 1 100 ? 23.150 7.097 -31.064 1.00 97.38 100 TYR A O 1
ATOM 699 N N . LEU A 1 101 ? 24.092 5.461 -32.292 1.00 96.62 101 LEU A N 1
ATOM 700 C CA . LEU A 1 101 ? 23.981 4.429 -31.274 1.00 96.62 101 LEU A CA 1
ATOM 701 C C . LEU A 1 101 ? 25.005 4.690 -30.167 1.00 96.62 101 LEU A C 1
ATOM 703 O O . LEU A 1 101 ? 26.216 4.612 -30.394 1.00 96.62 101 LEU A O 1
ATOM 707 N N . VAL A 1 102 ? 24.513 4.958 -28.966 1.00 94.81 102 VAL A N 1
ATOM 708 C CA . VAL A 1 102 ? 25.321 5.251 -27.781 1.00 94.81 102 VAL A CA 1
ATOM 709 C C . VAL A 1 102 ? 24.837 4.424 -26.597 1.00 94.81 102 VAL A C 1
ATOM 711 O O . VAL A 1 102 ? 23.714 3.921 -26.597 1.00 94.81 102 VAL A O 1
ATOM 714 N N . LEU A 1 103 ? 25.706 4.241 -25.602 1.00 92.25 103 LEU A N 1
ATOM 715 C CA . LEU A 1 103 ? 25.300 3.647 -24.332 1.00 92.25 103 LEU A CA 1
ATOM 716 C C . LEU A 1 103 ? 24.355 4.621 -23.629 1.00 92.25 103 LEU A C 1
ATOM 718 O O . LEU A 1 103 ? 24.663 5.810 -23.537 1.00 92.25 103 LEU A O 1
ATOM 722 N N . ASP A 1 104 ? 23.244 4.107 -23.130 1.00 91.56 104 ASP A N 1
ATOM 723 C CA . ASP A 1 104 ? 22.381 4.868 -22.251 1.00 91.56 104 ASP A CA 1
ATOM 724 C C . ASP A 1 104 ? 23.062 5.085 -20.899 1.00 91.56 104 ASP A C 1
ATOM 726 O O . ASP A 1 104 ? 23.559 4.153 -20.265 1.00 91.56 104 ASP A O 1
ATOM 730 N N . SER A 1 105 ? 23.110 6.344 -20.488 1.00 92.19 105 SER A N 1
ATOM 731 C CA . SER A 1 105 ? 23.748 6.790 -19.256 1.00 92.19 105 SER A CA 1
ATOM 732 C C . SER A 1 105 ? 22.825 7.660 -18.410 1.00 92.19 105 SER A C 1
ATOM 734 O O . SER A 1 105 ? 23.319 8.408 -17.563 1.00 92.19 105 SER A O 1
ATOM 736 N N . THR A 1 106 ? 21.526 7.672 -18.708 1.00 93.56 106 THR A N 1
ATOM 737 C CA . THR A 1 106 ? 20.550 8.473 -17.969 1.00 93.56 106 THR A CA 1
ATOM 738 C C . THR A 1 106 ? 20.007 7.621 -16.833 1.00 93.56 106 THR A C 1
ATOM 740 O O . THR A 1 106 ? 19.451 6.573 -17.108 1.00 93.56 106 THR A O 1
ATOM 743 N N . PRO A 1 107 ? 20.191 8.007 -15.561 1.00 95.06 107 PRO A N 1
ATOM 744 C CA . PRO A 1 107 ? 19.610 7.247 -14.469 1.00 95.06 107 PRO A CA 1
ATOM 745 C C . PRO A 1 107 ? 18.094 7.433 -14.376 1.00 95.06 107 PRO A C 1
ATOM 747 O O . PRO A 1 107 ? 17.620 8.560 -14.588 1.00 95.06 107 PRO A O 1
ATOM 750 N N . PRO A 1 108 ? 17.360 6.403 -13.919 1.00 97.50 108 PRO A N 1
ATOM 751 C CA . PRO A 1 108 ? 15.950 6.554 -13.623 1.00 97.50 108 PRO A CA 1
ATOM 752 C C . PRO A 1 108 ? 15.759 7.541 -12.471 1.00 97.50 108 PRO A C 1
ATOM 754 O O . PRO A 1 108 ? 16.591 7.675 -11.570 1.00 97.50 108 PRO A O 1
ATOM 757 N N . THR A 1 109 ? 14.619 8.223 -12.477 1.00 98.12 109 THR A N 1
ATOM 758 C CA . THR A 1 109 ? 14.210 9.148 -11.419 1.00 98.12 109 THR A CA 1
ATOM 759 C C . THR A 1 109 ? 12.847 8.763 -10.863 1.00 98.12 109 THR A C 1
ATOM 761 O O . THR A 1 109 ? 12.005 8.193 -11.561 1.00 98.12 109 THR A O 1
ATOM 764 N N . LEU A 1 110 ? 12.621 9.099 -9.594 1.00 98.56 110 LEU A N 1
ATOM 765 C CA . LEU A 1 110 ? 11.345 8.922 -8.913 1.00 98.56 110 LEU A CA 1
ATOM 766 C C . LEU A 1 110 ? 11.050 10.161 -8.068 1.00 98.56 110 LEU A C 1
ATOM 768 O O . LEU A 1 110 ? 11.838 10.542 -7.205 1.00 98.56 110 LEU A O 1
ATOM 772 N N . ALA A 1 111 ? 9.904 10.791 -8.309 1.00 98.12 111 ALA A N 1
ATOM 773 C CA . ALA A 1 111 ? 9.395 11.848 -7.445 1.00 98.12 111 ALA A CA 1
ATOM 774 C C . ALA A 1 111 ? 8.499 11.246 -6.356 1.00 98.12 111 ALA A C 1
ATOM 776 O O . ALA A 1 111 ? 7.779 10.286 -6.616 1.00 98.12 111 ALA A O 1
ATOM 777 N N . GLY A 1 112 ? 8.467 11.856 -5.167 1.00 97.19 112 GLY A N 1
ATOM 778 C CA . GLY A 1 112 ? 7.557 11.430 -4.094 1.00 97.19 112 GLY A CA 1
ATOM 779 C C . GLY A 1 112 ? 6.081 11.444 -4.503 1.00 97.19 112 GLY A C 1
ATOM 780 O O . GLY A 1 112 ? 5.338 10.539 -4.159 1.00 97.19 112 GLY A O 1
ATOM 781 N N . THR A 1 113 ? 5.688 12.402 -5.348 1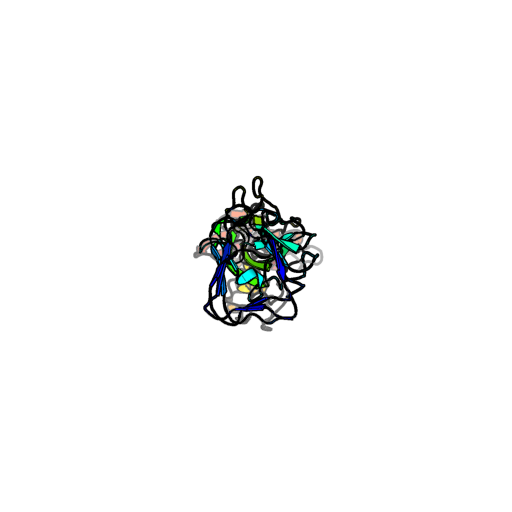.00 97.38 113 THR A N 1
ATOM 782 C CA . THR A 1 113 ? 4.342 12.503 -5.947 1.00 97.38 113 THR A CA 1
ATOM 783 C C . THR A 1 113 ? 4.012 11.367 -6.924 1.00 97.38 113 THR A C 1
ATOM 785 O O . THR A 1 113 ? 2.866 11.226 -7.342 1.00 97.38 113 THR A O 1
ATOM 788 N N . SER A 1 114 ? 5.017 10.605 -7.369 1.00 98.38 114 SER A N 1
ATOM 789 C CA . SER A 1 114 ? 4.859 9.437 -8.249 1.00 98.38 114 SER A CA 1
ATOM 790 C C . SER A 1 114 ? 4.725 8.128 -7.464 1.00 98.38 114 SER A C 1
ATOM 792 O O . SER A 1 114 ? 4.729 7.050 -8.062 1.00 98.38 114 SER A O 1
ATOM 794 N N . ILE A 1 115 ? 4.620 8.221 -6.137 1.00 98.25 115 ILE A N 1
ATOM 795 C CA . ILE A 1 115 ? 4.246 7.141 -5.233 1.00 98.25 115 ILE A CA 1
ATOM 796 C C . ILE A 1 115 ? 2.804 7.425 -4.815 1.00 98.25 115 ILE A C 1
ATOM 798 O O . ILE A 1 115 ? 2.549 8.375 -4.091 1.00 98.25 115 ILE A O 1
ATOM 802 N N . VAL A 1 116 ? 1.852 6.644 -5.322 1.00 98.06 116 VAL A N 1
ATOM 803 C CA . VAL A 1 116 ? 0.420 6.914 -5.124 1.00 98.06 116 VAL A CA 1
ATOM 804 C C . VAL A 1 116 ? -0.244 5.737 -4.429 1.00 98.06 116 VAL A C 1
ATOM 806 O O . VAL A 1 116 ? -0.286 4.635 -4.976 1.00 98.06 116 VAL A O 1
ATOM 809 N N . ASP A 1 117 ? -0.789 5.969 -3.239 1.00 97.75 117 ASP A N 1
ATOM 810 C CA . ASP A 1 117 ? -1.561 4.978 -2.496 1.00 97.75 117 ASP A CA 1
ATOM 811 C C . ASP A 1 117 ? -3.014 4.860 -2.992 1.00 97.75 117 ASP A C 1
ATOM 813 O O . ASP A 1 117 ? -3.583 5.772 -3.597 1.00 97.75 117 ASP A O 1
ATOM 817 N N . ASN A 1 118 ? -3.653 3.725 -2.711 1.00 96.50 118 ASN A N 1
ATOM 818 C CA . ASN A 1 118 ? -5.052 3.476 -3.069 1.00 96.50 118 ASN A CA 1
ATOM 819 C C . ASN A 1 118 ? -6.080 4.036 -2.060 1.00 96.50 118 ASN A C 1
ATOM 821 O O . ASN A 1 118 ? -7.281 3.832 -2.248 1.00 96.50 118 ASN A O 1
ATOM 825 N N . GLN A 1 119 ? -5.635 4.719 -1.003 1.00 93.38 119 GLN A N 1
ATOM 826 C CA . GLN A 1 119 ? -6.461 5.291 0.068 1.00 93.38 119 GLN A CA 1
ATOM 827 C C . GLN A 1 119 ? -6.650 6.814 -0.079 1.00 93.38 119 GLN A C 1
ATOM 829 O O . GLN A 1 119 ? -7.508 7.398 0.594 1.00 93.38 119 GLN A O 1
ATOM 834 N N . GLY A 1 120 ? -5.862 7.470 -0.938 1.00 87.62 120 GLY A N 1
ATOM 835 C CA . GLY A 1 120 ? -5.839 8.922 -1.113 1.00 87.62 120 GLY A CA 1
ATOM 836 C C . GLY A 1 120 ? -5.488 9.662 0.178 1.00 87.62 120 GLY A C 1
ATOM 837 O O . GLY A 1 120 ? -6.098 10.691 0.474 1.00 87.62 120 GLY A O 1
ATOM 838 N N . GLY A 1 121 ? -4.601 9.090 0.998 1.00 86.06 121 GLY A N 1
ATOM 839 C CA . GLY A 1 121 ? -4.232 9.6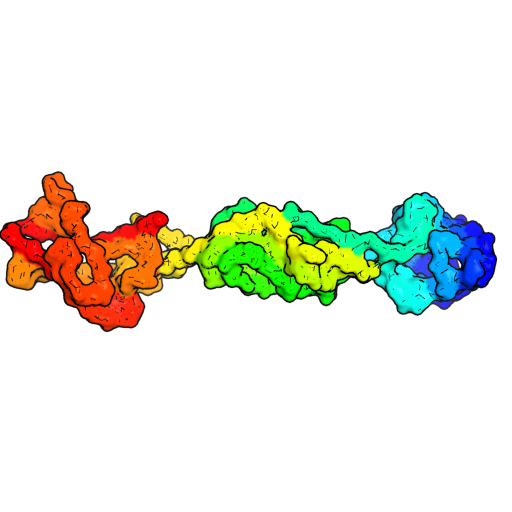35 2.310 1.00 86.06 121 GLY A CA 1
ATOM 840 C C . GLY A 1 121 ? -5.278 9.465 3.421 1.00 86.06 121 GLY A C 1
ATOM 841 O O . GLY A 1 121 ? -5.087 9.972 4.528 1.00 86.06 121 GLY A O 1
ATOM 842 N N . SER A 1 122 ? -6.387 8.764 3.166 1.00 86.31 122 SER A N 1
ATOM 843 C CA . SER A 1 122 ? -7.393 8.479 4.198 1.00 86.31 122 SER A CA 1
ATOM 844 C C . SER A 1 122 ? -6.821 7.580 5.293 1.00 86.31 122 SER A C 1
ATOM 846 O O . SER A 1 122 ? -6.043 6.670 5.015 1.00 86.31 122 SER A O 1
ATOM 848 N N . ALA A 1 123 ? -7.251 7.797 6.538 1.00 87.81 123 ALA A N 1
ATOM 849 C CA . ALA A 1 123 ? -6.854 6.940 7.648 1.00 87.81 123 ALA A CA 1
ATOM 850 C C . ALA A 1 123 ? -7.324 5.489 7.446 1.00 87.81 123 ALA A C 1
ATOM 852 O O . ALA A 1 123 ? -8.400 5.241 6.895 1.00 87.81 123 ALA A O 1
ATOM 853 N N . ILE A 1 124 ? -6.535 4.547 7.954 1.00 89.12 124 ILE A N 1
ATOM 854 C CA . ILE A 1 124 ? -6.809 3.107 7.916 1.00 89.12 124 ILE A CA 1
ATOM 855 C C . ILE A 1 124 ? -6.735 2.505 9.318 1.00 89.12 124 ILE A C 1
ATOM 857 O O . ILE A 1 124 ? -6.284 3.151 10.266 1.00 89.12 124 ILE A O 1
ATOM 861 N N . LEU A 1 125 ? -7.188 1.261 9.450 1.00 87.62 125 LEU A N 1
ATOM 862 C CA . LEU A 1 125 ? -6.912 0.446 10.629 1.00 87.62 125 LEU A CA 1
ATOM 863 C C . LEU A 1 125 ? -5.601 -0.320 10.419 1.00 87.62 125 LEU A C 1
ATOM 865 O O . LEU A 1 125 ? -5.215 -0.592 9.281 1.00 87.62 125 LEU A O 1
ATOM 869 N N . GLU A 1 126 ? -4.932 -0.690 11.506 1.00 89.88 126 GLU A N 1
ATOM 870 C CA . GLU A 1 126 ? -3.874 -1.705 11.454 1.00 89.88 126 GLU A CA 1
ATOM 871 C C . GLU A 1 126 ? -4.387 -3.008 10.808 1.00 89.88 126 GLU A C 1
ATOM 873 O O . GLU A 1 126 ? -5.594 -3.254 10.730 1.00 89.88 126 GLU A O 1
ATOM 878 N N . ASP A 1 127 ? -3.465 -3.786 10.251 1.00 89.25 127 ASP A N 1
ATOM 879 C CA . ASP A 1 127 ? -3.689 -4.980 9.428 1.00 89.25 127 ASP A CA 1
ATOM 880 C C . ASP A 1 127 ? -4.473 -4.736 8.121 1.00 89.25 127 ASP A C 1
ATOM 882 O O . ASP A 1 127 ? -4.775 -5.670 7.375 1.00 89.25 127 ASP A O 1
ATOM 886 N N . THR A 1 128 ? -4.768 -3.475 7.784 1.00 91.19 128 THR A N 1
ATOM 887 C CA . THR A 1 128 ? -5.342 -3.108 6.483 1.00 91.19 128 THR A CA 1
ATOM 888 C C . THR A 1 128 ? -4.237 -2.968 5.444 1.00 91.19 128 THR A C 1
ATOM 890 O O . THR A 1 128 ? -3.414 -2.060 5.516 1.00 91.19 128 THR A O 1
ATOM 893 N N . THR A 1 129 ? -4.244 -3.835 4.437 1.00 96.06 129 THR A N 1
ATOM 894 C CA . THR A 1 129 ? -3.302 -3.756 3.318 1.00 96.06 129 THR A CA 1
ATOM 895 C C . THR A 1 129 ? -3.537 -2.514 2.450 1.00 96.06 129 THR A C 1
ATOM 897 O O . THR A 1 129 ? -4.659 -2.243 2.023 1.00 96.06 129 THR A O 1
ATOM 900 N N . VAL A 1 130 ? -2.453 -1.808 2.127 1.00 98.06 130 VAL A N 1
ATOM 901 C CA . VAL A 1 130 ? -2.399 -0.671 1.199 1.00 98.06 130 VAL A CA 1
ATOM 902 C C . VAL A 1 130 ? -1.578 -1.065 -0.025 1.00 98.06 130 VAL A C 1
ATOM 904 O O . VAL A 1 130 ? -0.547 -1.729 0.087 1.00 98.06 130 VAL A O 1
ATOM 907 N N . SER A 1 131 ? -2.045 -0.670 -1.208 1.00 98.06 131 SER A N 1
ATOM 908 C CA . SER A 1 131 ? -1.313 -0.835 -2.466 1.00 98.06 131 SER A CA 1
ATOM 909 C C . SER A 1 131 ? -0.828 0.520 -2.962 1.00 98.06 131 SER A C 1
ATOM 911 O O . SER A 1 131 ? -1.623 1.447 -3.108 1.00 98.06 131 SER A O 1
ATOM 913 N N . TYR A 1 132 ? 0.464 0.606 -3.255 1.00 98.62 132 TYR A N 1
ATOM 914 C CA . TYR A 1 132 ? 1.113 1.785 -3.810 1.00 98.62 132 TYR A CA 1
ATOM 915 C C . TYR A 1 132 ? 1.455 1.556 -5.275 1.00 98.62 132 TYR A C 1
ATOM 917 O O . TYR A 1 132 ? 2.087 0.557 -5.608 1.00 98.62 132 TYR A O 1
ATOM 925 N N . THR A 1 133 ? 1.072 2.492 -6.137 1.00 98.56 133 THR A N 1
ATOM 926 C CA . THR A 1 133 ? 1.567 2.575 -7.513 1.00 98.56 133 THR A CA 1
ATOM 927 C C . THR A 1 133 ? 2.809 3.456 -7.524 1.00 98.56 133 THR A C 1
ATOM 929 O O . THR A 1 133 ? 2.716 4.648 -7.241 1.00 98.56 133 THR A O 1
ATOM 932 N N . VAL A 1 134 ? 3.962 2.873 -7.841 1.00 98.75 134 VAL A N 1
ATOM 933 C CA . VAL A 1 134 ? 5.256 3.560 -7.941 1.00 98.75 134 VAL A CA 1
ATOM 934 C C . VAL A 1 134 ? 5.611 3.697 -9.415 1.00 98.75 134 VAL A C 1
ATOM 936 O O . VAL A 1 134 ? 5.719 2.693 -10.115 1.00 98.75 134 VAL A O 1
ATOM 939 N N . THR A 1 135 ? 5.756 4.935 -9.891 1.00 98.62 135 THR A N 1
ATOM 940 C CA . THR A 1 135 ? 6.023 5.243 -11.307 1.00 98.62 135 THR A CA 1
ATOM 941 C C . THR A 1 135 ? 7.375 5.929 -11.472 1.00 98.62 135 THR A C 1
ATOM 943 O O . THR A 1 135 ? 7.536 7.092 -11.094 1.00 98.62 135 THR A O 1
ATOM 946 N N . PHE A 1 136 ? 8.332 5.218 -12.061 1.00 98.56 136 PHE A N 1
ATOM 947 C CA . PHE A 1 136 ? 9.645 5.747 -12.425 1.00 98.56 136 PHE A CA 1
ATOM 948 C C . PHE A 1 136 ? 9.580 6.549 -13.735 1.00 98.56 136 PHE A C 1
ATOM 950 O O . PHE A 1 136 ? 8.604 6.472 -14.484 1.00 98.56 136 PHE A O 1
ATOM 957 N N . SER A 1 137 ? 10.611 7.351 -14.018 1.00 97.25 137 SER A N 1
ATOM 958 C CA . SER A 1 137 ? 10.698 8.121 -15.271 1.00 97.25 137 SER A CA 1
ATOM 959 C C . SER A 1 137 ? 10.942 7.272 -16.518 1.00 97.25 137 SER A C 1
ATOM 961 O O . SER A 1 137 ? 10.738 7.763 -17.628 1.00 97.25 137 SER A O 1
ATOM 963 N N . GLU A 1 138 ? 11.387 6.032 -16.339 1.00 93.69 138 GLU A N 1
ATOM 964 C CA . GLU A 1 138 ? 11.700 5.076 -17.397 1.00 93.69 138 GLU A CA 1
ATOM 965 C C . GLU A 1 138 ? 11.572 3.632 -16.898 1.00 93.69 138 GLU A C 1
ATOM 967 O O . GLU A 1 138 ? 11.212 3.397 -15.743 1.00 93.69 138 GLU A O 1
ATOM 972 N N . ASP A 1 139 ? 11.830 2.678 -17.794 1.00 92.88 139 ASP A N 1
ATOM 973 C CA . ASP A 1 139 ? 11.751 1.245 -17.513 1.00 92.88 139 ASP A CA 1
ATOM 974 C C . ASP A 1 139 ? 12.820 0.788 -16.508 1.00 92.88 139 ASP A C 1
ATOM 976 O O . ASP A 1 139 ? 13.952 1.271 -16.534 1.00 92.88 139 ASP A O 1
ATOM 980 N N . ILE A 1 140 ? 12.479 -0.171 -15.649 1.00 95.44 140 ILE A N 1
ATOM 981 C CA . ILE A 1 140 ? 13.338 -0.646 -14.558 1.00 95.44 140 ILE A CA 1
ATOM 982 C C . ILE A 1 140 ? 13.690 -2.114 -14.765 1.00 95.44 140 ILE A C 1
ATOM 984 O O . ILE A 1 140 ? 12.850 -2.913 -15.170 1.00 95.44 140 ILE A O 1
ATOM 988 N N . ASP A 1 141 ? 14.922 -2.509 -14.435 1.00 94.38 141 ASP A N 1
ATOM 989 C CA . ASP A 1 141 ? 15.228 -3.931 -14.311 1.00 94.38 141 ASP A CA 1
ATOM 990 C C . ASP A 1 141 ? 14.530 -4.475 -13.060 1.00 94.38 141 ASP A C 1
ATOM 992 O O . ASP A 1 141 ? 15.031 -4.361 -11.938 1.00 94.38 141 ASP A O 1
ATOM 996 N N . ALA A 1 142 ? 13.358 -5.083 -13.254 1.00 95.31 142 ALA A N 1
ATOM 997 C CA . ALA A 1 142 ? 12.553 -5.657 -12.182 1.00 95.31 142 ALA A CA 1
ATOM 998 C C . ALA A 1 142 ? 13.312 -6.679 -11.317 1.00 95.31 142 ALA A C 1
ATOM 1000 O O . ALA A 1 142 ? 12.916 -6.910 -10.175 1.00 95.31 142 ALA A O 1
ATOM 1001 N N . ALA A 1 143 ? 14.404 -7.281 -11.811 1.00 95.81 143 ALA A N 1
ATOM 1002 C CA . ALA A 1 143 ? 15.236 -8.183 -11.016 1.00 95.81 143 ALA A CA 1
ATOM 1003 C C . ALA A 1 143 ? 16.035 -7.462 -9.914 1.00 95.81 143 ALA A C 1
ATOM 1005 O O . ALA A 1 143 ? 16.495 -8.116 -8.976 1.00 95.81 143 ALA A O 1
ATOM 1006 N N . THR A 1 144 ? 16.193 -6.141 -10.016 1.00 97.44 144 THR A N 1
ATOM 1007 C CA . THR A 1 144 ? 16.855 -5.298 -9.007 1.00 97.44 144 THR A CA 1
ATOM 1008 C C . THR A 1 144 ? 15.901 -4.757 -7.948 1.00 97.44 144 THR A C 1
ATOM 1010 O O . THR A 1 144 ? 16.352 -4.202 -6.955 1.00 97.44 144 THR A O 1
ATOM 1013 N N . VAL A 1 145 ? 14.588 -4.949 -8.120 1.00 98.44 145 VAL A N 1
ATOM 1014 C CA . VAL A 1 145 ? 13.574 -4.446 -7.189 1.00 98.44 145 VAL A CA 1
ATOM 1015 C C . VAL A 1 145 ? 13.144 -5.549 -6.229 1.00 98.44 145 VAL A C 1
ATOM 1017 O O . VAL A 1 145 ? 12.687 -6.622 -6.627 1.00 98.44 145 VAL A O 1
ATOM 1020 N N . SER A 1 146 ? 13.238 -5.273 -4.934 1.00 97.56 146 SER A N 1
ATOM 1021 C CA . SER A 1 146 ? 12.897 -6.203 -3.863 1.00 97.56 146 SER A CA 1
ATOM 1022 C C . SER A 1 146 ? 12.248 -5.486 -2.682 1.00 97.56 146 SER A C 1
ATOM 1024 O O . SER A 1 146 ? 12.255 -4.264 -2.584 1.00 97.56 146 SER A O 1
ATOM 1026 N N . THR A 1 147 ? 11.710 -6.237 -1.720 1.00 97.56 147 THR A N 1
ATOM 1027 C CA . THR A 1 147 ? 11.148 -5.641 -0.496 1.00 97.56 147 THR A CA 1
ATOM 1028 C C . THR A 1 147 ? 12.202 -4.949 0.372 1.00 97.56 147 THR A C 1
ATOM 1030 O O . THR A 1 147 ? 11.830 -4.184 1.254 1.00 97.56 147 THR A O 1
ATOM 1033 N N . ALA A 1 148 ? 13.499 -5.204 0.154 1.00 97.25 148 ALA A N 1
ATOM 1034 C CA . ALA A 1 148 ? 14.579 -4.537 0.883 1.00 97.25 148 ALA A CA 1
ATOM 1035 C C . ALA A 1 148 ? 14.768 -3.071 0.454 1.00 97.25 148 ALA A C 1
ATOM 1037 O O . ALA A 1 148 ? 15.283 -2.267 1.232 1.00 97.25 148 ALA A O 1
ATOM 1038 N N . ASP A 1 149 ? 14.313 -2.715 -0.748 1.00 98.38 149 ASP A N 1
ATOM 1039 C CA . ASP A 1 149 ? 14.408 -1.355 -1.280 1.00 98.38 149 ASP A CA 1
ATOM 1040 C C . ASP A 1 149 ? 13.353 -0.416 -0.682 1.00 98.38 149 ASP A C 1
ATOM 1042 O O . ASP A 1 149 ? 13.466 0.803 -0.804 1.00 98.38 149 ASP A O 1
ATOM 1046 N N . PHE A 1 150 ? 12.345 -0.968 -0.001 1.00 98.50 150 PHE A N 1
ATOM 1047 C CA . PHE A 1 150 ? 11.224 -0.220 0.555 1.00 98.50 150 PHE A CA 1
ATOM 1048 C C . PHE A 1 150 ? 11.290 -0.119 2.076 1.00 98.50 150 PHE A C 1
ATOM 1050 O O . PHE A 1 150 ? 11.795 -0.996 2.781 1.00 98.50 150 PHE A O 1
ATOM 1057 N N . GLY A 1 151 ? 10.740 0.973 2.595 1.00 98.31 151 GLY A N 1
ATOM 1058 C CA . GLY A 1 151 ? 10.626 1.226 4.024 1.00 98.31 151 GLY A CA 1
ATOM 1059 C C . GLY A 1 151 ? 9.368 2.009 4.366 1.00 98.31 151 GLY A C 1
ATOM 1060 O O . GLY A 1 151 ? 8.608 2.430 3.491 1.00 98.31 151 GLY A O 1
ATOM 1061 N N . ASN A 1 152 ? 9.163 2.228 5.662 1.00 98.31 152 ASN A N 1
ATOM 1062 C CA . ASN A 1 152 ? 8.141 3.133 6.167 1.00 98.31 152 ASN A CA 1
ATOM 1063 C C . ASN A 1 152 ? 8.815 4.324 6.851 1.00 98.31 152 ASN A C 1
ATOM 1065 O O . ASN A 1 152 ? 9.488 4.150 7.864 1.00 98.31 152 ASN A O 1
ATOM 1069 N N . ALA A 1 153 ? 8.599 5.528 6.325 1.00 98.19 153 ALA A N 1
ATOM 1070 C CA . ALA A 1 153 ? 9.038 6.770 6.963 1.00 98.19 153 ALA A CA 1
ATOM 1071 C C . ALA A 1 153 ? 8.131 7.181 8.138 1.00 98.19 153 ALA A C 1
ATOM 1073 O O . ALA A 1 153 ? 8.437 8.119 8.878 1.00 98.19 153 ALA A O 1
ATOM 1074 N N . GLY A 1 154 ? 6.975 6.524 8.269 1.00 97.62 154 GLY A N 1
ATOM 1075 C CA . GLY A 1 154 ? 6.060 6.676 9.388 1.00 97.62 154 GLY A CA 1
ATOM 1076 C C . GLY A 1 154 ? 6.491 5.904 10.639 1.00 97.62 154 GLY A C 1
ATOM 1077 O O . GLY A 1 154 ? 7.618 5.433 10.761 1.00 97.62 154 GLY A O 1
ATOM 1078 N N . THR A 1 155 ? 5.580 5.798 11.605 1.00 98.00 155 THR A N 1
ATOM 1079 C CA . THR A 1 155 ? 5.852 5.176 12.915 1.00 98.00 155 THR A CA 1
ATOM 1080 C C . THR A 1 155 ? 5.300 3.762 13.075 1.00 98.00 155 THR A C 1
ATOM 1082 O O . THR A 1 155 ? 5.652 3.085 14.041 1.00 98.00 155 THR A O 1
ATOM 1085 N N . SER A 1 156 ? 4.438 3.311 12.162 1.00 97.69 156 SER A N 1
ATOM 1086 C CA . SER A 1 156 ? 3.912 1.946 12.182 1.00 97.69 156 SER A CA 1
ATOM 1087 C C . SER A 1 156 ? 4.975 0.937 11.727 1.00 97.69 156 SER A C 1
ATOM 1089 O O . SER A 1 156 ? 5.805 1.227 10.863 1.00 97.69 156 SER A O 1
ATOM 1091 N N . THR A 1 157 ? 4.951 -0.263 12.296 1.00 97.56 157 THR A N 1
ATOM 1092 C CA . THR A 1 157 ? 5.679 -1.423 11.771 1.00 97.56 157 THR A CA 1
ATOM 1093 C C . THR A 1 157 ? 4.946 -1.929 10.538 1.00 97.56 157 THR A C 1
ATOM 1095 O O . THR A 1 157 ? 3.729 -2.072 10.574 1.00 97.56 157 THR A O 1
ATOM 1098 N N . VAL A 1 158 ? 5.670 -2.183 9.448 1.00 98.19 158 VAL A N 1
ATOM 1099 C CA . VAL A 1 158 ? 5.079 -2.551 8.154 1.00 98.19 158 VAL A CA 1
ATOM 1100 C C . VAL A 1 158 ? 5.645 -3.875 7.672 1.00 98.19 158 VAL A C 1
ATOM 1102 O O . VAL A 1 158 ? 6.859 -4.069 7.652 1.00 98.19 158 VAL A O 1
ATOM 1105 N N . GLU A 1 159 ? 4.754 -4.762 7.245 1.00 98.06 159 GLU A N 1
ATOM 1106 C CA . GLU A 1 159 ? 5.086 -5.949 6.469 1.00 98.06 159 GLU A CA 1
ATOM 1107 C C . GLU A 1 159 ? 4.908 -5.646 4.975 1.00 98.06 159 GLU A C 1
ATOM 1109 O O . GLU A 1 159 ? 3.819 -5.275 4.526 1.00 98.06 159 GLU A O 1
ATOM 1114 N N . PHE A 1 160 ? 5.985 -5.791 4.199 1.00 98.00 160 PHE A N 1
ATOM 1115 C CA . PHE A 1 160 ? 5.942 -5.653 2.744 1.00 98.00 160 PHE A CA 1
ATOM 1116 C C . PHE A 1 160 ? 5.568 -6.981 2.090 1.00 98.00 160 PHE A C 1
ATOM 1118 O O . PHE A 1 160 ? 6.187 -8.013 2.345 1.00 98.00 160 PHE A O 1
ATOM 1125 N N . GLY A 1 161 ? 4.539 -6.930 1.248 1.00 96.44 161 GLY A N 1
ATOM 1126 C CA . GLY A 1 161 ? 4.025 -8.065 0.495 1.00 96.44 161 GLY A CA 1
ATOM 1127 C C . GLY A 1 161 ? 4.652 -8.178 -0.893 1.00 96.44 161 GLY A C 1
ATOM 1128 O O . GLY A 1 161 ? 5.851 -7.993 -1.088 1.00 96.44 161 GLY A O 1
ATOM 1129 N N . SER A 1 162 ? 3.823 -8.508 -1.883 1.00 95.44 162 SER A N 1
ATOM 1130 C CA . SER A 1 162 ? 4.260 -8.621 -3.273 1.00 95.44 162 SER A CA 1
ATOM 1131 C C . SER A 1 162 ? 4.663 -7.272 -3.865 1.00 95.44 162 SER A C 1
ATOM 1133 O O . SER A 1 162 ? 3.986 -6.263 -3.653 1.00 95.44 162 SER A O 1
ATOM 1135 N N . ILE A 1 163 ? 5.698 -7.309 -4.701 1.00 98.38 163 ILE A N 1
ATOM 1136 C CA . ILE A 1 163 ? 6.050 -6.246 -5.639 1.00 98.38 163 ILE A CA 1
ATOM 1137 C C . ILE A 1 163 ? 5.790 -6.786 -7.041 1.00 98.38 163 ILE A C 1
ATOM 1139 O O . ILE A 1 163 ? 6.173 -7.912 -7.360 1.00 98.38 163 ILE A O 1
ATOM 1143 N N . THR A 1 164 ? 5.067 -6.039 -7.867 1.00 97.88 164 THR A N 1
ATOM 1144 C CA . THR A 1 164 ? 4.698 -6.485 -9.215 1.00 97.88 164 THR A CA 1
ATOM 1145 C C . THR A 1 164 ? 4.798 -5.336 -10.192 1.00 97.88 164 THR A C 1
ATOM 1147 O O . THR A 1 164 ? 4.108 -4.335 -10.036 1.00 97.88 164 THR A O 1
ATOM 1150 N N . GLU A 1 165 ? 5.614 -5.498 -11.224 1.00 97.69 165 GLU A N 1
ATOM 1151 C CA . GLU A 1 165 ? 5.631 -4.577 -12.353 1.00 97.69 165 GLU A CA 1
ATOM 1152 C C . GLU A 1 165 ? 4.409 -4.822 -13.247 1.00 97.69 165 GLU A C 1
ATOM 1154 O O . GLU A 1 165 ? 4.157 -5.949 -13.681 1.00 97.69 165 GLU A O 1
ATOM 1159 N N . ILE A 1 166 ? 3.617 -3.779 -13.495 1.00 96.69 166 ILE A N 1
ATOM 1160 C CA . ILE A 1 166 ? 2.384 -3.860 -14.300 1.00 96.69 166 ILE A CA 1
ATOM 1161 C C . ILE A 1 166 ? 2.568 -3.311 -15.719 1.00 96.69 166 ILE A C 1
ATOM 1163 O O . ILE A 1 166 ? 1.804 -3.646 -16.625 1.00 96.69 166 ILE A O 1
ATOM 1167 N N . SER A 1 167 ? 3.590 -2.486 -15.912 1.00 95.06 167 SER A N 1
ATOM 1168 C CA . SER A 1 167 ? 4.080 -1.982 -17.194 1.00 95.06 167 SER A CA 1
ATOM 1169 C C . SER A 1 167 ? 5.507 -1.468 -16.995 1.00 95.06 167 SER A C 1
ATOM 1171 O O . SER A 1 167 ? 5.821 -1.137 -15.853 1.00 95.06 167 SER A O 1
ATOM 1173 N N . PRO A 1 168 ? 6.315 -1.325 -18.063 1.00 92.06 168 PRO A N 1
ATOM 1174 C CA . PRO A 1 168 ? 7.667 -0.774 -17.974 1.00 92.06 168 PRO A CA 1
ATOM 1175 C C . PRO A 1 168 ? 7.765 0.441 -17.043 1.00 92.06 168 PRO A C 1
ATOM 1177 O O . PRO A 1 168 ? 7.100 1.454 -17.290 1.00 92.06 168 PRO A O 1
ATOM 1180 N N . GLY A 1 169 ? 8.525 0.315 -15.953 1.00 95.81 169 GLY A N 1
ATOM 1181 C CA . GLY A 1 169 ? 8.760 1.392 -14.983 1.00 95.81 169 GLY A CA 1
ATOM 1182 C C . GLY A 1 169 ? 7.611 1.681 -14.005 1.00 95.81 169 GLY A C 1
ATOM 1183 O O . GLY A 1 169 ? 7.662 2.675 -13.277 1.00 95.81 169 GLY A O 1
ATOM 1184 N N . VAL A 1 170 ? 6.568 0.845 -13.956 1.00 98.38 170 VAL A N 1
ATOM 1185 C CA . VAL A 1 170 ? 5.409 1.020 -13.060 1.00 98.38 170 VAL A CA 1
ATOM 1186 C C . VAL A 1 170 ? 5.187 -0.226 -12.212 1.00 98.38 170 VAL A C 1
ATOM 1188 O O . VAL A 1 170 ? 4.818 -1.288 -12.719 1.00 98.38 170 VAL A O 1
ATOM 1191 N N . PHE A 1 171 ? 5.325 -0.070 -10.896 1.00 98.69 171 PHE A N 1
ATOM 1192 C CA . PHE A 1 171 ? 5.226 -1.153 -9.920 1.00 98.69 171 PHE A CA 1
ATOM 1193 C C . PHE A 1 171 ? 4.040 -0.959 -8.980 1.00 98.69 171 PHE A C 1
ATOM 1195 O O . PHE A 1 171 ? 3.736 0.154 -8.558 1.00 98.69 171 PHE A O 1
ATOM 1202 N N . ILE A 1 172 ? 3.407 -2.066 -8.600 1.00 98.62 172 ILE A N 1
ATOM 1203 C CA . ILE A 1 172 ? 2.522 -2.151 -7.444 1.00 98.62 172 ILE A CA 1
ATOM 1204 C C . ILE A 1 172 ? 3.312 -2.725 -6.274 1.00 98.62 172 ILE A C 1
ATOM 1206 O O . ILE A 1 172 ? 3.843 -3.833 -6.368 1.00 98.62 172 ILE A O 1
ATOM 1210 N N . VAL A 1 173 ? 3.355 -1.979 -5.174 1.00 98.69 173 VAL A N 1
ATOM 1211 C CA . VAL A 1 173 ? 3.998 -2.367 -3.915 1.00 98.69 173 VAL A CA 1
ATOM 1212 C C . VAL A 1 173 ? 2.924 -2.522 -2.851 1.00 98.69 173 VAL A C 1
ATOM 1214 O O . VAL A 1 173 ? 2.135 -1.607 -2.612 1.00 98.69 173 VAL A O 1
ATOM 1217 N N . VAL A 1 174 ? 2.881 -3.687 -2.214 1.00 98.50 174 VAL A N 1
ATOM 1218 C CA . VAL A 1 174 ? 1.902 -3.995 -1.169 1.00 98.50 174 VAL A CA 1
ATOM 1219 C C . VAL A 1 174 ? 2.528 -3.796 0.210 1.00 98.50 174 VAL A C 1
ATOM 1221 O O . VAL A 1 174 ? 3.582 -4.361 0.493 1.00 98.50 174 VAL A O 1
ATOM 1224 N N . ALA A 1 175 ? 1.864 -3.035 1.079 1.00 98.38 175 ALA A N 1
ATOM 1225 C CA . ALA A 1 175 ? 2.305 -2.756 2.443 1.00 98.38 175 ALA A CA 1
ATOM 1226 C C . ALA A 1 175 ? 1.162 -2.976 3.446 1.00 98.38 175 ALA A C 1
ATOM 1228 O O . ALA A 1 175 ? 0.054 -2.482 3.240 1.00 98.38 175 ALA A O 1
ATOM 1229 N N . THR A 1 176 ? 1.433 -3.680 4.546 1.00 97.75 176 THR A N 1
ATOM 1230 C CA . THR A 1 176 ? 0.466 -3.907 5.631 1.00 97.75 176 THR A CA 1
ATOM 1231 C C . THR A 1 176 ? 1.048 -3.400 6.955 1.00 97.75 176 THR A C 1
ATOM 1233 O O . THR A 1 176 ? 1.996 -3.999 7.464 1.00 97.75 176 THR A O 1
ATOM 1236 N N . PRO A 1 177 ? 0.535 -2.293 7.521 1.00 96.75 177 PRO A N 1
ATOM 1237 C CA . PRO A 1 177 ? 0.939 -1.830 8.843 1.00 96.75 177 PRO A CA 1
ATOM 1238 C C . PRO A 1 177 ? 0.341 -2.722 9.937 1.00 96.75 177 PRO A C 1
ATOM 1240 O O . PRO A 1 177 ? -0.849 -3.010 9.896 1.00 96.75 177 PRO A O 1
ATOM 1243 N N . THR A 1 178 ? 1.125 -3.123 10.937 1.00 94.31 178 THR A N 1
ATOM 1244 C CA . THR A 1 178 ? 0.719 -4.114 11.960 1.00 94.31 178 THR A CA 1
ATOM 1245 C C . THR A 1 178 ? 0.454 -3.506 13.338 1.00 94.31 178 THR A C 1
ATOM 1247 O O . THR A 1 178 ? 0.246 -4.220 14.317 1.00 94.31 178 THR A O 1
ATOM 1250 N N . ASN A 1 179 ? 0.567 -2.185 13.466 1.00 90.06 179 ASN A N 1
ATOM 1251 C CA . ASN A 1 179 ? 0.233 -1.453 14.683 1.00 90.06 179 ASN A CA 1
ATOM 1252 C C . ASN A 1 179 ? -0.161 -0.002 14.375 1.00 90.06 179 ASN A C 1
ATOM 1254 O O . ASN A 1 179 ? 0.210 0.558 13.340 1.00 90.06 179 ASN A O 1
ATOM 1258 N N . ALA A 1 180 ? -0.859 0.635 15.310 1.00 89.06 180 ALA A N 1
ATOM 1259 C CA . ALA A 1 180 ? -1.162 2.061 15.233 1.00 89.06 180 ALA A CA 1
ATOM 1260 C C . ALA A 1 180 ? 0.089 2.952 15.075 1.00 89.06 180 ALA A C 1
ATOM 1262 O O . ALA A 1 180 ? 1.163 2.667 15.609 1.00 89.06 180 ALA A O 1
ATOM 1263 N N . GLY A 1 181 ? -0.073 4.073 14.373 1.00 95.81 181 GLY A N 1
ATOM 1264 C CA . GLY A 1 181 ? 1.000 5.004 14.047 1.00 95.81 181 GLY A CA 1
ATOM 1265 C C . GLY A 1 181 ? 0.736 5.714 12.725 1.00 95.81 181 GLY A C 1
ATOM 1266 O O . GLY A 1 181 ? -0.384 6.136 12.442 1.00 95.81 181 GLY A O 1
ATOM 1267 N N . THR A 1 182 ? 1.772 5.845 11.904 1.00 97.69 182 THR A N 1
ATOM 1268 C CA . THR A 1 182 ? 1.655 6.363 10.539 1.00 97.69 182 THR A CA 1
ATOM 1269 C C . THR A 1 182 ? 2.316 5.441 9.525 1.00 97.69 182 THR A C 1
ATOM 1271 O O . THR A 1 182 ? 3.307 4.766 9.822 1.00 97.69 182 THR A O 1
ATOM 1274 N N . LEU A 1 183 ? 1.761 5.438 8.320 1.00 98.50 183 LEU A N 1
ATOM 1275 C CA . LEU A 1 183 ? 2.289 4.779 7.138 1.00 98.50 183 LEU A CA 1
ATOM 1276 C C . LEU A 1 183 ? 2.630 5.854 6.099 1.00 98.50 183 LEU A C 1
ATOM 1278 O O . LEU A 1 183 ? 1.806 6.709 5.782 1.00 98.50 183 LEU A O 1
ATOM 1282 N N . ARG A 1 184 ? 3.857 5.824 5.595 1.00 98.25 184 ARG A N 1
ATOM 1283 C CA . ARG A 1 184 ? 4.367 6.668 4.518 1.00 98.25 184 ARG A CA 1
ATOM 1284 C C . ARG A 1 184 ? 5.433 5.866 3.790 1.00 98.25 184 ARG A C 1
ATOM 1286 O O . ARG A 1 184 ? 6.510 5.647 4.351 1.00 98.25 184 ARG A O 1
ATOM 1293 N N . LEU A 1 185 ? 5.115 5.391 2.588 1.00 98.56 185 LEU A N 1
ATOM 1294 C CA . LEU A 1 185 ? 6.044 4.565 1.825 1.00 98.56 185 LEU A CA 1
ATOM 1295 C C . LEU A 1 185 ? 7.316 5.366 1.512 1.00 98.56 185 LEU A C 1
ATOM 1297 O O . LEU A 1 185 ? 7.272 6.576 1.283 1.00 98.56 185 LEU A O 1
ATOM 1301 N N . GLN A 1 186 ? 8.458 4.691 1.506 1.00 98.31 186 GLN A N 1
ATOM 1302 C CA . GLN A 1 186 ? 9.701 5.251 0.993 1.00 98.31 186 GLN A CA 1
ATOM 1303 C C . GLN A 1 186 ? 10.466 4.218 0.174 1.00 98.31 186 GLN A C 1
ATOM 1305 O O . GLN A 1 186 ? 10.377 3.020 0.448 1.00 98.31 186 GLN A O 1
ATOM 1310 N N . ILE A 1 187 ? 11.268 4.708 -0.768 1.00 98.69 187 ILE A N 1
ATOM 1311 C CA . ILE A 1 187 ? 12.475 4.008 -1.204 1.00 98.69 187 ILE A CA 1
ATOM 1312 C C . ILE A 1 187 ? 13.569 4.326 -0.185 1.00 98.69 187 ILE A C 1
ATOM 1314 O O . ILE A 1 187 ? 13.788 5.497 0.140 1.00 98.69 187 ILE A O 1
ATOM 1318 N N . ASN A 1 188 ? 14.220 3.293 0.341 1.00 98.50 188 ASN A N 1
ATOM 1319 C CA . ASN A 1 188 ? 15.290 3.430 1.324 1.00 98.50 188 ASN A CA 1
ATOM 1320 C C . ASN A 1 188 ? 16.494 4.174 0.738 1.00 98.50 188 ASN A C 1
ATOM 1322 O O . ASN A 1 188 ? 16.730 4.169 -0.472 1.00 98.50 188 ASN A O 1
ATOM 1326 N N . ASP A 1 189 ? 17.270 4.812 1.610 1.00 98.06 189 ASP A N 1
ATOM 1327 C CA . ASP A 1 189 ? 18.553 5.367 1.212 1.00 98.06 189 ASP A CA 1
ATOM 1328 C C . ASP A 1 189 ? 19.511 4.243 0.790 1.00 98.06 189 ASP A C 1
ATOM 1330 O O . ASP A 1 189 ? 19.626 3.210 1.447 1.00 98.06 189 ASP A O 1
ATOM 1334 N N . GLY A 1 190 ? 20.190 4.432 -0.340 1.00 96.88 190 GLY A N 1
ATOM 1335 C CA . GLY A 1 190 ? 21.106 3.437 -0.894 1.00 96.88 190 GLY A CA 1
ATOM 1336 C C . GLY A 1 190 ? 20.433 2.193 -1.483 1.00 96.88 190 GLY A C 1
ATOM 1337 O O . GLY A 1 190 ? 21.114 1.183 -1.642 1.00 96.88 190 GLY A O 1
ATOM 1338 N N . ALA A 1 191 ? 19.135 2.246 -1.805 1.00 97.88 191 ALA A N 1
ATOM 1339 C CA . ALA A 1 191 ? 18.467 1.202 -2.584 1.00 97.88 191 ALA A CA 1
ATOM 1340 C C . ALA A 1 191 ? 19.196 0.952 -3.919 1.00 97.88 191 ALA A C 1
ATOM 1342 O O . ALA A 1 191 ? 19.585 1.907 -4.599 1.00 97.88 191 ALA A O 1
ATOM 1343 N N . GLU A 1 192 ? 19.346 -0.318 -4.305 1.00 97.38 192 GLU A N 1
ATOM 1344 C CA . GLU A 1 192 ? 20.135 -0.751 -5.470 1.00 97.38 192 GLU A CA 1
ATOM 1345 C C . GLU A 1 192 ? 19.260 -0.993 -6.719 1.00 97.38 192 GLU A C 1
ATOM 1347 O O . GLU A 1 192 ? 19.462 -1.953 -7.459 1.00 97.38 192 GLU A O 1
ATOM 1352 N N . ILE A 1 193 ? 18.282 -0.114 -6.964 1.00 98.44 193 ILE A N 1
ATOM 1353 C CA . ILE A 1 193 ? 17.357 -0.205 -8.108 1.00 98.44 193 ILE A CA 1
ATOM 1354 C C . ILE A 1 193 ? 18.017 0.368 -9.366 1.00 98.44 193 ILE A C 1
ATOM 1356 O O . ILE A 1 193 ? 18.426 1.533 -9.367 1.00 98.44 193 ILE A O 1
ATOM 1360 N N . THR A 1 194 ? 18.066 -0.401 -10.456 1.00 97.00 194 THR A N 1
ATOM 1361 C CA . THR A 1 194 ? 18.603 0.068 -11.745 1.00 97.00 194 THR A CA 1
ATOM 1362 C C . THR A 1 194 ? 17.573 0.036 -12.863 1.00 97.00 194 THR A C 1
ATOM 1364 O O . THR A 1 194 ? 16.681 -0.808 -12.877 1.00 97.00 194 THR A O 1
ATOM 1367 N N . ASP A 1 195 ? 17.740 0.903 -13.858 1.00 94.50 195 ASP A N 1
ATOM 1368 C CA . ASP A 1 195 ? 17.047 0.742 -15.137 1.00 94.50 195 ASP A CA 1
ATOM 1369 C C . ASP A 1 195 ? 17.525 -0.515 -15.901 1.00 94.50 195 ASP A C 1
ATOM 1371 O O . ASP A 1 195 ? 18.475 -1.204 -15.505 1.00 94.50 195 ASP A O 1
ATOM 1375 N N . VAL A 1 196 ? 16.884 -0.803 -17.036 1.00 88.56 196 VAL A N 1
ATOM 1376 C CA . VAL A 1 196 ? 17.286 -1.892 -17.952 1.00 88.56 196 VAL A CA 1
ATOM 1377 C C . VAL A 1 196 ? 18.665 -1.668 -18.597 1.00 88.56 196 VAL A C 1
ATOM 1379 O O . VAL A 1 196 ? 19.295 -2.605 -19.097 1.00 88.56 196 VAL A O 1
ATOM 1382 N N . SER A 1 197 ? 19.156 -0.429 -18.564 1.00 88.31 197 SER A N 1
ATOM 1383 C CA . SER A 1 197 ? 20.475 -0.003 -19.030 1.00 88.31 197 SER A CA 1
ATOM 1384 C C . SER A 1 197 ? 21.567 -0.141 -17.952 1.00 88.31 197 SER A C 1
ATOM 1386 O O . SER A 1 197 ? 22.758 0.037 -18.245 1.00 88.31 197 SER A O 1
ATOM 1388 N N . GLY A 1 198 ? 21.204 -0.534 -16.727 1.00 90.88 198 GLY A N 1
ATOM 1389 C CA . GLY A 1 198 ? 22.077 -0.661 -15.564 1.00 90.88 198 GLY A CA 1
ATOM 1390 C C . GLY A 1 198 ? 22.475 0.667 -14.908 1.00 90.88 198 GLY A C 1
ATOM 1391 O O . GLY A 1 198 ? 23.467 0.688 -14.175 1.00 90.88 198 GLY A O 1
ATOM 1392 N N . ASN A 1 199 ? 21.776 1.770 -15.182 1.00 94.19 199 ASN A N 1
ATOM 1393 C CA . ASN A 1 199 ? 21.958 3.030 -14.468 1.00 94.19 199 ASN A CA 1
ATOM 1394 C C . ASN A 1 199 ? 21.179 2.994 -13.150 1.00 94.19 199 ASN A C 1
ATOM 1396 O O . ASN A 1 199 ? 20.025 2.577 -13.095 1.00 94.19 199 ASN A O 1
ATOM 1400 N N . LEU A 1 200 ? 21.830 3.427 -12.074 1.00 97.50 200 LEU A N 1
ATOM 1401 C CA . LEU A 1 200 ? 21.304 3.340 -10.715 1.00 97.50 200 LEU A CA 1
ATOM 1402 C C . LEU A 1 200 ? 20.391 4.528 -10.390 1.00 97.50 200 LEU A C 1
ATOM 1404 O O . LEU A 1 20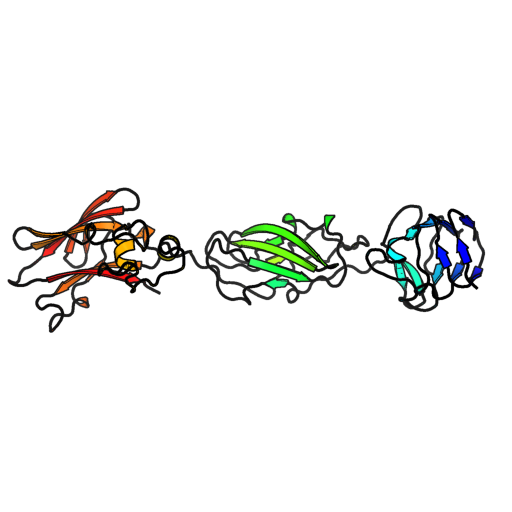0 ? 20.803 5.672 -10.571 1.00 97.50 200 LEU A O 1
ATOM 1408 N N . LEU A 1 201 ? 19.205 4.263 -9.838 1.00 98.50 201 LEU A N 1
ATOM 1409 C CA . LEU A 1 201 ? 18.340 5.282 -9.242 1.00 98.50 201 LEU A CA 1
ATOM 1410 C C . LEU A 1 201 ? 19.109 6.087 -8.184 1.00 98.50 201 LEU A C 1
ATOM 1412 O O . LEU A 1 201 ? 19.739 5.515 -7.294 1.00 98.50 201 LEU A O 1
ATOM 1416 N N . ASP A 1 202 ? 19.017 7.417 -8.224 1.00 97.75 202 ASP A N 1
ATOM 1417 C CA . ASP A 1 202 ? 19.592 8.254 -7.165 1.00 97.75 202 ASP A CA 1
ATOM 1418 C C . ASP A 1 202 ? 18.748 8.173 -5.885 1.00 97.75 202 ASP A C 1
ATOM 1420 O O . ASP A 1 202 ? 17.813 8.944 -5.670 1.00 97.75 202 ASP A O 1
ATOM 1424 N N . SER A 1 203 ? 19.104 7.218 -5.029 1.00 97.50 203 SER A N 1
ATOM 1425 C CA . SER A 1 203 ? 18.574 7.017 -3.681 1.00 97.50 203 SER A CA 1
ATOM 1426 C C . SER A 1 203 ? 19.582 7.455 -2.607 1.00 97.50 203 SER A C 1
ATOM 1428 O O . SER A 1 203 ? 19.557 6.963 -1.480 1.00 97.50 203 SER A O 1
ATOM 1430 N N . SER A 1 204 ? 20.494 8.391 -2.916 1.00 96.94 204 SER A N 1
ATOM 1431 C CA . SER A 1 204 ? 21.485 8.901 -1.943 1.00 96.94 204 SER A CA 1
ATOM 1432 C C . SER A 1 204 ? 20.851 9.522 -0.690 1.00 96.94 204 SER A C 1
ATOM 1434 O O . SER A 1 204 ? 21.495 9.671 0.350 1.00 96.94 204 SER A O 1
ATOM 1436 N N . SER A 1 205 ? 19.572 9.876 -0.781 1.00 97.19 205 SER A N 1
ATOM 1437 C CA . SER A 1 205 ? 18.658 10.070 0.337 1.00 97.19 205 SER A CA 1
ATOM 1438 C C . SER A 1 205 ? 17.373 9.297 0.057 1.00 97.19 205 SER A C 1
ATOM 1440 O O . SER A 1 205 ? 16.993 9.137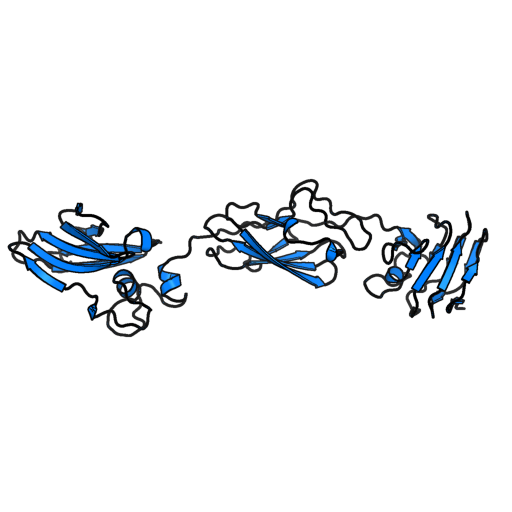 -1.102 1.00 97.19 205 SER A O 1
ATOM 1442 N N . ALA A 1 206 ? 16.689 8.857 1.113 1.00 98.25 206 ALA A N 1
ATOM 1443 C CA . ALA A 1 206 ? 15.414 8.165 0.973 1.00 98.25 206 ALA A CA 1
ATOM 1444 C C . ALA A 1 206 ? 14.409 9.011 0.170 1.00 98.25 206 ALA A C 1
ATOM 1446 O O . ALA A 1 206 ? 14.233 10.208 0.431 1.00 98.25 206 ALA A O 1
ATOM 1447 N N . ILE A 1 207 ? 13.735 8.380 -0.791 1.00 98.62 207 ILE A N 1
ATOM 1448 C CA . ILE A 1 207 ? 12.693 9.016 -1.602 1.00 98.62 207 ILE A CA 1
ATOM 1449 C C . ILE A 1 207 ? 11.363 8.719 -0.929 1.00 98.62 207 ILE A C 1
ATOM 1451 O O . ILE A 1 207 ? 10.911 7.577 -0.897 1.00 98.62 207 ILE A O 1
ATOM 1455 N N . LEU A 1 208 ? 10.755 9.752 -0.355 1.00 98.19 208 LEU A N 1
ATOM 1456 C CA . LEU A 1 208 ? 9.524 9.623 0.413 1.00 98.19 208 LEU A CA 1
ATOM 1457 C C . LEU A 1 208 ? 8.308 9.836 -0.483 1.00 98.19 208 LEU A C 1
ATOM 1459 O O . LEU A 1 208 ? 8.295 10.783 -1.268 1.00 98.19 208 LEU A O 1
ATOM 1463 N N . ASP A 1 209 ? 7.265 9.042 -0.264 1.00 98.06 209 ASP A N 1
ATOM 1464 C CA . ASP A 1 209 ? 5.890 9.377 -0.648 1.00 98.06 209 ASP A CA 1
ATOM 1465 C C . ASP A 1 209 ? 5.539 10.796 -0.163 1.00 98.06 209 ASP A C 1
ATOM 1467 O O . ASP A 1 209 ? 6.021 11.245 0.882 1.00 98.06 209 ASP A O 1
ATOM 1471 N N . ASP A 1 210 ? 4.732 11.546 -0.903 1.00 96.56 210 ASP A N 1
ATOM 1472 C CA . ASP A 1 210 ? 4.271 12.868 -0.480 1.00 96.56 210 ASP A CA 1
ATOM 1473 C C . ASP A 1 210 ? 3.126 12.816 0.549 1.00 96.56 210 ASP A C 1
ATOM 1475 O O . ASP A 1 210 ? 2.862 13.812 1.233 1.00 96.56 210 ASP A O 1
ATOM 1479 N N . THR A 1 211 ? 2.516 11.646 0.728 1.00 97.12 211 THR A N 1
ATOM 1480 C CA . THR A 1 211 ? 1.333 11.435 1.554 1.00 97.12 211 THR A CA 1
ATOM 1481 C C . THR A 1 211 ? 1.667 10.649 2.825 1.00 97.12 211 THR A C 1
ATOM 1483 O O . THR A 1 211 ? 2.492 9.742 2.848 1.00 97.12 211 THR A O 1
ATOM 1486 N N . THR A 1 212 ? 1.058 11.029 3.955 1.00 97.12 212 THR A N 1
ATOM 1487 C CA . THR A 1 212 ? 1.136 10.267 5.216 1.00 97.12 212 THR A CA 1
ATOM 1488 C C . THR A 1 212 ? -0.248 9.765 5.588 1.00 97.12 212 THR A C 1
ATOM 1490 O O . THR A 1 212 ? -1.160 10.564 5.789 1.00 97.12 212 THR A O 1
ATOM 1493 N N . ILE A 1 213 ? -0.384 8.452 5.738 1.00 97.62 213 ILE A N 1
ATOM 1494 C CA . ILE A 1 213 ? -1.607 7.786 6.176 1.00 97.62 213 ILE A CA 1
ATOM 1495 C C . ILE A 1 213 ? -1.552 7.582 7.693 1.00 97.62 213 ILE A C 1
ATOM 1497 O O . ILE A 1 213 ? -0.577 7.054 8.232 1.00 97.62 213 ILE A O 1
ATOM 1501 N N . SER A 1 214 ? -2.617 7.964 8.395 1.00 95.62 214 SER A N 1
ATOM 1502 C CA . SER A 1 214 ? -2.799 7.598 9.804 1.00 95.62 214 SER A CA 1
ATOM 1503 C C . SER A 1 214 ? -3.240 6.140 9.922 1.00 95.62 214 SER A C 1
ATOM 1505 O O . SER A 1 214 ? -4.222 5.741 9.294 1.00 95.62 214 SER A O 1
ATOM 1507 N N . VAL A 1 215 ? -2.551 5.368 10.761 1.00 94.12 215 VAL A N 1
ATOM 1508 C CA . VAL A 1 215 ? -2.909 3.987 11.106 1.00 94.12 215 VAL A CA 1
ATOM 1509 C C . VAL A 1 215 ? -3.481 3.982 12.515 1.00 94.12 215 VAL A C 1
ATOM 1511 O O . VAL A 1 215 ? -2.787 4.298 13.483 1.00 94.12 215 VAL A O 1
ATOM 1514 N N . ASN A 1 216 ? -4.753 3.631 12.637 1.00 87.19 216 ASN A N 1
ATOM 1515 C CA . ASN A 1 216 ? -5.442 3.557 13.917 1.00 87.19 216 ASN A CA 1
ATOM 1516 C C . ASN A 1 216 ? -5.443 2.120 14.442 1.00 87.19 216 ASN A C 1
ATOM 1518 O O . ASN A 1 216 ? -5.449 1.166 13.665 1.00 87.19 216 ASN A O 1
ATOM 1522 N N . THR A 1 217 ? -5.498 1.967 15.763 1.00 81.00 217 THR A N 1
ATOM 1523 C CA . THR A 1 217 ? -5.690 0.654 16.386 1.00 81.00 217 THR A CA 1
ATOM 1524 C C . THR A 1 217 ? -7.008 0.049 15.910 1.00 81.00 217 THR A C 1
ATOM 1526 O O . THR A 1 217 ? -8.031 0.742 15.858 1.00 81.00 217 THR A O 1
ATOM 1529 N N . GLY A 1 218 ? -7.006 -1.240 15.576 1.00 72.00 218 GLY A N 1
ATOM 1530 C CA . GLY A 1 218 ? -8.231 -1.954 15.254 1.00 72.00 218 GLY A CA 1
ATOM 1531 C C . GLY A 1 218 ? -9.164 -1.942 16.465 1.00 72.00 218 GLY A C 1
ATOM 1532 O O . GLY A 1 218 ? -8.757 -2.273 17.577 1.00 72.00 218 GLY A O 1
ATOM 1533 N N . SER A 1 219 ? -10.429 -1.552 16.286 1.00 76.25 219 SER A N 1
ATOM 1534 C CA . SER A 1 219 ? -11.410 -1.672 17.369 1.00 76.25 219 SER A CA 1
ATOM 1535 C C . SER A 1 219 ? -11.720 -3.157 17.592 1.00 76.25 219 SER A C 1
ATOM 1537 O O . SER A 1 219 ? -12.209 -3.804 16.659 1.00 76.25 219 SER A O 1
ATOM 1539 N N . PRO A 1 220 ? -11.517 -3.715 18.803 1.00 85.19 220 PRO A N 1
ATOM 1540 C CA . PRO A 1 220 ? -11.877 -5.103 19.093 1.00 85.19 220 PRO A CA 1
ATOM 1541 C C . PRO A 1 220 ? -13.361 -5.397 18.814 1.00 85.19 220 PRO A C 1
ATOM 1543 O O . PRO A 1 220 ? -13.712 -6.509 18.420 1.00 85.19 220 PRO A O 1
ATOM 1546 N N . TYR A 1 221 ? -14.221 -4.376 18.927 1.00 88.50 221 TYR A N 1
ATOM 1547 C CA . TYR A 1 221 ? -15.619 -4.456 18.514 1.00 88.50 221 TYR A CA 1
ATOM 1548 C C . TYR A 1 221 ? -15.769 -4.673 17.007 1.00 88.50 221 TYR A C 1
ATOM 1550 O O . TYR A 1 221 ? -16.569 -5.505 16.601 1.00 88.50 221 TYR A O 1
ATOM 1558 N N . LEU A 1 222 ? -15.015 -3.961 16.161 1.00 84.62 222 LEU A N 1
ATOM 1559 C CA . LEU A 1 222 ? -15.116 -4.122 14.705 1.00 84.62 222 LEU A CA 1
ATOM 1560 C C . LEU A 1 222 ? -14.656 -5.508 14.254 1.00 84.62 222 LEU A C 1
ATOM 1562 O O . LEU A 1 222 ? -15.286 -6.090 13.372 1.00 84.62 222 LEU A O 1
ATOM 1566 N N . ALA A 1 223 ? -13.615 -6.056 14.887 1.00 85.00 223 ALA A N 1
ATOM 1567 C CA . ALA A 1 223 ? -13.191 -7.433 14.651 1.00 85.00 223 ALA A CA 1
ATOM 1568 C C . ALA A 1 223 ? -14.312 -8.426 15.003 1.00 85.00 223 ALA A C 1
ATOM 1570 O O . ALA A 1 223 ? -14.659 -9.287 14.196 1.00 85.00 223 ALA A O 1
ATOM 1571 N N . TRP A 1 224 ? -14.942 -8.257 16.170 1.00 91.56 224 TRP A N 1
ATOM 1572 C CA . TRP A 1 224 ? -16.093 -9.062 16.588 1.00 91.56 224 TRP A CA 1
ATOM 1573 C C . TRP A 1 224 ? -17.313 -8.895 15.666 1.00 91.56 224 TRP A C 1
ATOM 1575 O O . TRP A 1 224 ? -17.980 -9.867 15.317 1.00 91.56 224 TRP A O 1
ATOM 1585 N N . ALA A 1 225 ? -17.570 -7.668 15.217 1.00 89.56 225 ALA A N 1
ATOM 1586 C CA . ALA A 1 225 ? -18.667 -7.293 14.332 1.00 89.56 225 ALA A CA 1
ATOM 1587 C C . ALA A 1 225 ? -18.451 -7.720 12.869 1.00 89.56 225 ALA A C 1
ATOM 1589 O O . ALA A 1 225 ? -19.279 -7.385 12.016 1.00 89.56 225 ALA A O 1
ATOM 1590 N N . ALA A 1 226 ? -17.331 -8.389 12.563 1.00 83.06 226 ALA A N 1
ATOM 1591 C CA . ALA A 1 226 ? -16.877 -8.686 11.204 1.00 83.06 226 ALA A CA 1
ATOM 1592 C C . ALA A 1 226 ? -16.918 -7.444 10.283 1.00 83.06 226 ALA A C 1
ATOM 1594 O O . ALA A 1 226 ? -17.269 -7.530 9.108 1.00 83.06 226 ALA A O 1
ATOM 1595 N N . GLY A 1 227 ? -16.616 -6.269 10.849 1.00 67.94 227 GLY A N 1
ATOM 1596 C CA . GLY A 1 227 ? -16.580 -4.975 10.165 1.00 67.94 227 GLY A CA 1
ATOM 1597 C C . GLY A 1 227 ? -17.932 -4.390 9.736 1.00 67.94 227 GLY A C 1
ATOM 1598 O O . GLY A 1 227 ? -17.931 -3.373 9.048 1.00 67.94 227 GLY A O 1
ATOM 1599 N N . GLY A 1 228 ? -19.072 -5.001 10.094 1.00 75.44 228 GLY A N 1
ATOM 1600 C CA . GLY A 1 228 ? -20.339 -4.727 9.397 1.00 75.44 228 GLY A CA 1
ATOM 1601 C C . GLY A 1 228 ? -21.517 -4.197 10.217 1.00 75.44 228 GLY A C 1
ATOM 1602 O O . GLY A 1 228 ? -22.461 -3.685 9.616 1.00 75.44 228 GLY A O 1
ATOM 1603 N N . VAL A 1 229 ? -21.510 -4.310 11.551 1.00 88.25 229 VAL A N 1
ATOM 1604 C CA . VAL A 1 229 ? -22.686 -3.959 12.373 1.00 88.25 229 VAL A CA 1
ATOM 1605 C C . VAL A 1 229 ? -22.426 -2.793 13.326 1.00 88.25 229 VAL A C 1
ATOM 1607 O O . VAL A 1 229 ? -21.399 -2.723 14.003 1.00 88.25 229 VAL A O 1
ATOM 1610 N N . ALA A 1 230 ? -23.374 -1.857 13.390 1.00 91.12 230 ALA A N 1
ATOM 1611 C CA . ALA A 1 230 ? -23.267 -0.673 14.240 1.00 91.12 230 ALA A CA 1
ATOM 1612 C C . ALA A 1 230 ? -23.418 -1.024 15.730 1.00 91.12 230 ALA A C 1
ATOM 1614 O O . ALA A 1 230 ? -24.211 -1.898 16.080 1.00 91.12 230 ALA A O 1
ATOM 1615 N N . PHE A 1 231 ? -22.670 -0.325 16.592 1.00 92.31 231 PHE A N 1
ATOM 1616 C CA . PHE A 1 231 ? -22.608 -0.583 18.040 1.00 92.31 231 PHE A CA 1
ATOM 1617 C C . PHE A 1 231 ? -23.982 -0.465 18.722 1.00 92.31 231 PHE A C 1
ATOM 1619 O O . PHE A 1 231 ? -24.359 -1.353 19.478 1.00 92.31 231 PHE A O 1
ATOM 1626 N N . ASP A 1 232 ? -24.756 0.567 18.376 1.00 93.62 232 ASP A N 1
ATOM 1627 C CA . ASP A 1 232 ? -26.082 0.857 18.954 1.00 93.62 232 ASP A CA 1
ATOM 1628 C C . ASP A 1 232 ? -27.249 0.239 18.152 1.00 93.62 232 ASP A C 1
ATOM 1630 O O . ASP A 1 232 ? -28.381 0.714 18.208 1.00 93.62 232 ASP A O 1
ATOM 1634 N N . SER A 1 233 ? -26.980 -0.753 17.299 1.00 94.69 233 SER A N 1
ATOM 1635 C CA . SER A 1 233 ? -28.022 -1.496 16.573 1.00 94.69 233 SER A CA 1
ATOM 1636 C C . SER A 1 233 ? -28.247 -2.862 17.199 1.00 94.69 233 SER A C 1
ATOM 1638 O O . SER A 1 233 ? -27.346 -3.402 17.820 1.00 94.69 233 SER A O 1
ATOM 1640 N N . ASP A 1 234 ? -29.410 -3.453 16.964 1.00 94.81 234 ASP A N 1
ATOM 1641 C CA . ASP A 1 234 ? -29.735 -4.825 17.355 1.00 94.81 234 ASP A CA 1
ATOM 1642 C C . ASP A 1 234 ? -29.824 -5.686 16.083 1.00 94.81 234 ASP A C 1
ATOM 1644 O O . ASP A 1 234 ? -30.800 -5.615 15.332 1.00 94.81 234 ASP A O 1
ATOM 1648 N N . THR A 1 235 ? -28.758 -6.437 15.783 1.00 94.25 235 THR A N 1
ATOM 1649 C CA . THR A 1 235 ? -28.659 -7.210 14.528 1.00 94.25 235 THR A CA 1
ATOM 1650 C C . THR A 1 235 ? -29.588 -8.420 14.512 1.00 94.25 235 THR A C 1
ATOM 1652 O O . THR A 1 235 ? -30.095 -8.792 13.452 1.00 94.25 235 THR A O 1
ATOM 1655 N N . ASN A 1 236 ? -29.783 -9.069 15.659 1.00 93.19 236 ASN A N 1
ATOM 1656 C CA . ASN A 1 236 ? -30.490 -10.346 15.757 1.00 93.19 236 ASN A CA 1
ATOM 1657 C C . ASN A 1 236 ? -31.946 -10.189 16.243 1.00 93.19 236 ASN A C 1
ATOM 1659 O O . ASN A 1 236 ? -32.710 -11.156 16.188 1.00 93.19 236 ASN A O 1
ATOM 1663 N N . GLY A 1 237 ? -32.348 -8.980 16.646 1.00 95.50 237 GLY A N 1
ATOM 1664 C CA . GLY A 1 237 ? -33.702 -8.646 17.072 1.00 95.50 237 GLY A CA 1
ATOM 1665 C C . GLY A 1 237 ? -34.056 -9.178 18.460 1.00 95.50 237 GLY A C 1
ATOM 1666 O O . GLY A 1 237 ? -35.242 -9.387 18.733 1.00 95.50 237 GLY A O 1
ATOM 1667 N N . ASP A 1 238 ? -33.067 -9.466 19.309 1.00 94.44 238 ASP A N 1
ATOM 1668 C CA . ASP A 1 238 ? -33.295 -9.998 20.654 1.00 94.44 238 ASP A CA 1
ATOM 1669 C C . ASP A 1 238 ? -33.532 -8.913 21.718 1.00 94.44 238 ASP A C 1
ATOM 1671 O O . ASP A 1 238 ? -33.891 -9.230 22.856 1.00 94.44 238 ASP A O 1
ATOM 1675 N N . GLY A 1 239 ? -33.420 -7.639 21.334 1.00 94.94 239 GLY A N 1
ATOM 1676 C CA . GLY A 1 239 ? -33.607 -6.477 22.193 1.00 94.94 239 GLY A CA 1
ATOM 1677 C C . GLY A 1 239 ? -32.342 -6.016 22.919 1.00 94.94 239 GLY A C 1
ATOM 1678 O O . GLY A 1 239 ? -32.457 -5.178 23.819 1.00 94.94 239 GLY A O 1
ATOM 1679 N N . VAL A 1 240 ? -31.165 -6.546 22.572 1.00 95.38 240 VAL A N 1
ATOM 1680 C CA . VAL A 1 240 ? -29.863 -6.127 23.106 1.00 95.38 240 VAL A CA 1
ATOM 1681 C C . VAL A 1 240 ? -29.008 -5.537 21.986 1.00 95.38 240 VAL A C 1
ATOM 1683 O O . VAL A 1 240 ? -28.708 -6.200 20.999 1.00 95.38 240 VAL A O 1
ATOM 1686 N N . ASP A 1 241 ? -28.558 -4.293 22.162 1.00 95.69 241 ASP A N 1
ATOM 1687 C CA . ASP A 1 241 ? -27.671 -3.651 21.188 1.00 95.69 241 ASP A CA 1
ATOM 1688 C C . ASP A 1 241 ? -26.354 -4.441 21.031 1.00 95.69 241 ASP A C 1
ATOM 1690 O O . ASP A 1 241 ? -25.795 -4.956 22.004 1.00 95.69 241 ASP A O 1
ATOM 1694 N N . ASN A 1 242 ? -25.813 -4.497 19.814 1.00 94.94 242 ASN A N 1
ATOM 1695 C CA . ASN A 1 242 ? -24.613 -5.249 19.442 1.00 94.94 242 ASN A CA 1
ATOM 1696 C C . ASN A 1 242 ? -23.419 -4.931 20.347 1.00 94.94 242 ASN A C 1
ATOM 1698 O O . ASN A 1 242 ? -22.682 -5.826 20.753 1.00 94.94 242 ASN A O 1
ATOM 1702 N N . GLY A 1 243 ? -23.229 -3.653 20.677 1.00 94.69 243 GLY A N 1
ATOM 1703 C CA . GLY A 1 243 ? -22.174 -3.204 21.573 1.00 94.69 243 GLY A CA 1
ATOM 1704 C C . GLY A 1 243 ? -22.323 -3.770 22.983 1.00 94.69 243 GLY A C 1
ATOM 1705 O O . GLY A 1 243 ? -21.337 -4.185 23.590 1.00 94.69 243 GLY A O 1
ATOM 1706 N N . MET A 1 244 ? -23.558 -3.863 23.483 1.00 96.31 244 MET A N 1
ATOM 1707 C CA . MET A 1 244 ? -23.858 -4.507 24.761 1.00 96.31 244 MET A CA 1
ATOM 1708 C C . MET A 1 244 ? -23.674 -6.022 24.700 1.00 96.31 244 MET A C 1
ATOM 1710 O O . MET A 1 244 ? -23.054 -6.581 25.602 1.00 96.31 244 MET A O 1
ATOM 1714 N N . ALA A 1 245 ? -24.159 -6.677 23.644 1.00 96.56 245 ALA A N 1
ATOM 1715 C CA . ALA A 1 245 ? -23.965 -8.109 23.430 1.00 96.56 245 ALA A CA 1
ATOM 1716 C C . ALA A 1 245 ? -22.471 -8.469 23.421 1.00 96.56 245 ALA A C 1
ATOM 1718 O O . ALA A 1 245 ? -22.029 -9.371 24.132 1.00 9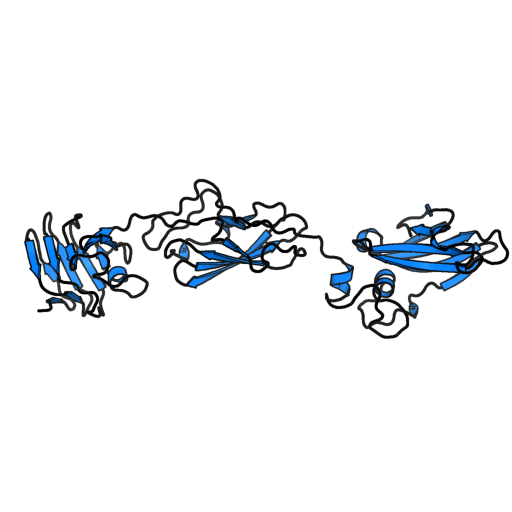6.56 245 ALA A O 1
ATOM 1719 N N . TRP A 1 246 ? -21.670 -7.699 22.686 1.00 96.38 246 TRP A N 1
ATOM 1720 C CA . TRP A 1 246 ? -20.224 -7.856 22.639 1.00 96.38 246 TRP A CA 1
ATOM 1721 C C . TRP A 1 246 ? -19.558 -7.642 24.005 1.00 96.38 246 TRP A C 1
ATOM 1723 O O . TRP A 1 246 ? -18.788 -8.492 24.454 1.00 96.38 246 TRP A O 1
ATOM 1733 N N . LEU A 1 247 ? -19.886 -6.551 24.708 1.00 96.88 247 LEU A N 1
ATOM 1734 C CA . LEU A 1 247 ? -19.323 -6.261 26.032 1.00 96.88 247 LEU A CA 1
ATOM 1735 C C . LEU A 1 247 ? -19.662 -7.337 27.075 1.00 96.88 247 LEU A C 1
ATOM 1737 O O . LEU A 1 247 ? -18.873 -7.541 27.999 1.00 96.88 247 LEU A O 1
ATOM 1741 N N . LEU A 1 248 ? -20.798 -8.025 26.928 1.00 97.19 248 LEU A N 1
ATOM 1742 C CA . LEU A 1 248 ? -21.238 -9.128 27.791 1.00 97.19 248 LEU A CA 1
ATOM 1743 C C . LEU A 1 248 ? -20.753 -10.514 27.317 1.00 97.19 248 LEU A C 1
ATOM 1745 O O . LEU A 1 248 ? -20.930 -11.509 28.024 1.00 97.19 248 LEU A O 1
ATOM 1749 N N . GLY A 1 249 ? -20.064 -10.577 26.174 1.00 95.62 249 GLY A N 1
ATOM 1750 C CA . GLY A 1 249 ? -19.362 -11.766 25.698 1.00 95.62 249 GLY A CA 1
ATOM 1751 C C . GLY A 1 249 ? -20.144 -12.672 24.756 1.00 95.62 249 GLY A C 1
ATOM 1752 O O . GLY A 1 249 ? -19.880 -13.875 24.729 1.00 95.62 249 GLY A O 1
ATOM 1753 N N . ALA A 1 250 ? -21.097 -12.141 23.988 1.00 95.88 250 ALA A N 1
ATOM 1754 C CA . ALA A 1 250 ? -21.625 -12.837 22.815 1.00 95.88 250 ALA A CA 1
ATOM 1755 C C . ALA A 1 250 ? -20.471 -13.173 21.855 1.00 95.88 250 ALA A C 1
ATOM 1757 O O . ALA A 1 250 ? -19.520 -12.403 21.727 1.00 95.88 250 ALA A O 1
ATOM 1758 N N . ALA A 1 251 ? -20.514 -14.318 21.178 1.00 93.44 251 ALA A N 1
ATOM 1759 C CA . ALA A 1 251 ? -19.433 -14.760 20.299 1.00 93.44 251 ALA A CA 1
ATOM 1760 C C . ALA A 1 251 ? -19.450 -14.058 18.934 1.00 93.44 251 ALA A C 1
ATOM 1762 O O . ALA A 1 251 ? -18.412 -13.973 18.284 1.00 93.44 251 ALA A O 1
ATOM 1763 N N . ASN A 1 252 ? -20.616 -13.586 18.483 1.00 93.31 252 ASN A N 1
ATOM 1764 C CA . ASN A 1 252 ? -20.795 -12.860 17.222 1.00 93.31 252 ASN A CA 1
ATOM 1765 C C . ASN A 1 252 ? -22.130 -12.078 17.212 1.00 93.31 252 ASN A C 1
ATOM 1767 O O . ASN A 1 252 ? -23.002 -12.380 18.030 1.00 93.31 252 ASN A O 1
ATOM 1771 N N . PRO A 1 253 ? -22.345 -11.147 16.257 1.00 94.50 253 PRO A N 1
ATOM 1772 C CA . PRO A 1 253 ? -23.564 -10.329 16.176 1.00 94.50 253 PRO A CA 1
ATOM 1773 C C . PRO A 1 253 ? -24.894 -11.077 16.026 1.00 94.50 253 PRO A C 1
ATOM 1775 O O . PRO A 1 253 ? -25.951 -10.480 16.193 1.00 94.50 253 PRO A O 1
ATOM 1778 N N . SER A 1 254 ? -24.874 -12.356 15.644 1.00 93.56 254 SER A N 1
ATOM 1779 C CA . SER A 1 254 ? -26.091 -13.158 15.453 1.00 93.56 254 SER A CA 1
ATOM 1780 C C . SER A 1 254 ? -26.459 -14.000 16.6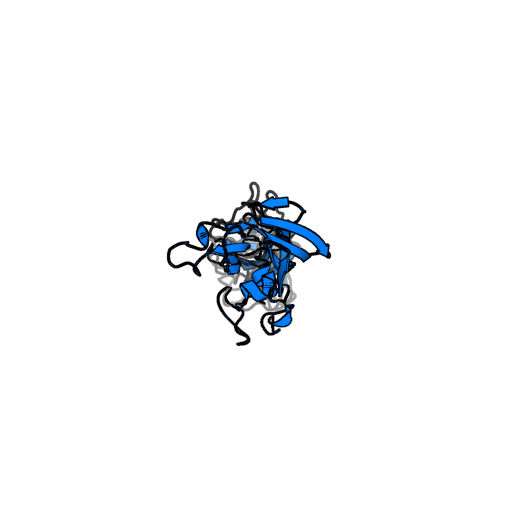78 1.00 93.56 254 SER A C 1
ATOM 1782 O O . SER A 1 254 ? -27.554 -14.559 16.720 1.00 93.56 254 SER A O 1
ATOM 1784 N N . GLU A 1 255 ? -25.570 -14.127 17.665 1.00 94.75 255 GLU A N 1
ATOM 1785 C CA . GLU A 1 255 ? -25.852 -14.871 18.893 1.00 94.75 255 GLU A CA 1
ATOM 1786 C C . GLU A 1 255 ? -26.724 -14.040 19.831 1.00 94.75 255 GLU A C 1
ATOM 1788 O O . GLU A 1 255 ? -26.458 -12.860 20.039 1.00 94.75 255 GLU A O 1
ATOM 1793 N N . SER A 1 256 ? -27.755 -14.655 20.415 1.00 94.94 256 SER A N 1
ATOM 1794 C CA . SER A 1 256 ? -28.588 -13.953 21.388 1.00 94.94 256 SER A CA 1
ATOM 1795 C C . SER A 1 256 ? -27.846 -13.725 22.704 1.00 94.94 256 SER A C 1
ATOM 1797 O O . SER A 1 256 ? -27.347 -14.669 23.322 1.00 94.94 256 SER A O 1
ATOM 1799 N N . ALA A 1 257 ? -27.857 -12.480 23.175 1.00 95.75 257 ALA A N 1
ATOM 1800 C CA . ALA A 1 257 ? -27.232 -12.049 24.421 1.00 95.75 257 ALA A CA 1
ATOM 1801 C C . ALA A 1 257 ? -28.203 -12.041 25.616 1.00 95.75 257 ALA A C 1
ATOM 1803 O O . ALA A 1 257 ? -27.821 -11.674 26.727 1.00 95.75 257 ALA A O 1
ATOM 1804 N N . LEU A 1 258 ? -29.452 -12.494 25.448 1.00 95.00 258 LEU A N 1
ATOM 1805 C CA . LEU A 1 258 ? -30.461 -12.495 26.519 1.00 95.00 258 LEU A CA 1
ATOM 1806 C C . LEU A 1 258 ? -30.022 -13.255 27.781 1.00 95.00 258 LEU A C 1
ATOM 1808 O O . LEU A 1 258 ? -30.325 -12.834 28.896 1.00 95.00 258 LEU A O 1
ATOM 1812 N N . ASN A 1 259 ? -29.271 -14.348 27.619 1.00 93.94 259 ASN A N 1
ATOM 1813 C CA . ASN A 1 259 ? -28.744 -15.135 28.741 1.00 93.94 259 ASN A CA 1
ATOM 1814 C C . ASN A 1 259 ? -27.507 -14.502 29.404 1.00 93.94 259 ASN A C 1
ATOM 1816 O O . ASN A 1 259 ? -27.028 -15.014 30.414 1.00 93.94 259 ASN A O 1
ATOM 1820 N N . GLN A 1 260 ? -26.981 -13.423 28.828 1.00 95.50 260 GLN A N 1
ATOM 1821 C CA . GLN A 1 260 ? -25.808 -12.693 29.309 1.00 95.50 260 GLN A CA 1
ATOM 1822 C C . GLN A 1 260 ? -26.198 -11.393 30.026 1.00 95.50 260 GLN A C 1
ATOM 1824 O O . GLN A 1 260 ? -25.349 -10.747 30.644 1.00 95.50 260 GLN A O 1
ATOM 1829 N N . LEU A 1 261 ? -27.481 -11.012 29.973 1.00 95.25 261 LEU A N 1
ATOM 1830 C CA . LEU A 1 261 ? -27.992 -9.836 30.665 1.00 95.25 261 LEU A CA 1
ATOM 1831 C C . LEU A 1 261 ? -27.782 -9.938 32.185 1.00 95.25 261 LEU A C 1
ATOM 1833 O O . LEU A 1 261 ? -27.886 -11.027 32.758 1.00 95.25 261 LEU A O 1
ATOM 1837 N N . PRO A 1 262 ? -27.548 -8.804 32.871 1.00 96.62 262 PRO A N 1
ATOM 1838 C CA . PRO A 1 262 ? -27.345 -8.806 34.311 1.00 96.62 262 PRO A CA 1
ATOM 1839 C C . PRO A 1 262 ? -28.510 -9.410 35.094 1.00 96.62 262 PRO A C 1
ATOM 1841 O O . PRO A 1 262 ? -29.658 -8.972 34.987 1.00 96.62 262 PRO A O 1
ATOM 1844 N N . ALA A 1 263 ? -28.192 -10.367 35.962 1.00 96.31 263 ALA A N 1
ATOM 1845 C CA . ALA A 1 263 ? -29.127 -10.896 36.937 1.00 96.31 263 ALA A CA 1
ATOM 1846 C C . ALA A 1 263 ? -29.258 -9.912 38.105 1.00 96.31 263 ALA A C 1
ATOM 1848 O O . ALA A 1 263 ? -28.266 -9.528 38.727 1.00 96.31 263 ALA A O 1
ATOM 1849 N N . VAL A 1 264 ? -30.491 -9.516 38.422 1.00 94.19 264 VAL A N 1
ATOM 1850 C CA . VAL A 1 264 ? -30.776 -8.536 39.475 1.00 94.19 264 VAL A CA 1
ATOM 1851 C C . VAL A 1 264 ? -31.364 -9.229 40.698 1.00 94.19 264 VAL A C 1
ATOM 1853 O O . VAL A 1 264 ? -32.380 -9.918 40.615 1.00 94.19 264 VAL A O 1
ATOM 1856 N N . THR A 1 265 ? -30.752 -9.012 41.860 1.00 94.44 265 THR A N 1
ATOM 1857 C CA . THR A 1 265 ? -31.229 -9.518 43.154 1.00 94.44 265 THR A CA 1
ATOM 1858 C C . THR A 1 265 ? -31.138 -8.437 44.235 1.00 94.44 265 THR A C 1
ATOM 1860 O O . THR A 1 265 ? -30.618 -7.342 44.013 1.00 94.44 265 THR A O 1
ATOM 1863 N N . ARG A 1 266 ? -31.679 -8.715 45.427 1.00 91.50 266 ARG A N 1
ATOM 1864 C CA . ARG A 1 266 ? -31.451 -7.884 46.618 1.00 91.50 266 ARG A CA 1
ATOM 1865 C C . ARG A 1 266 ? -30.473 -8.572 47.557 1.00 91.50 266 ARG A C 1
ATOM 1867 O O . ARG A 1 266 ? -30.660 -9.742 47.877 1.00 91.50 266 ARG A O 1
ATOM 1874 N N . ASN A 1 267 ? -29.509 -7.810 48.061 1.00 90.75 267 ASN A N 1
ATOM 1875 C CA . ASN A 1 267 ? -28.588 -8.241 49.105 1.00 90.75 267 ASN A CA 1
ATOM 1876 C C . ASN A 1 267 ? -28.664 -7.262 50.285 1.00 90.75 267 ASN A C 1
ATOM 1878 O O . ASN A 1 267 ? -28.050 -6.196 50.275 1.00 90.75 267 ASN A O 1
ATOM 1882 N N . GLY A 1 268 ? -29.492 -7.581 51.282 1.00 89.06 268 GLY A N 1
ATOM 1883 C CA . GLY A 1 268 ? -29.787 -6.660 52.381 1.00 89.06 268 GLY A CA 1
ATOM 1884 C C . GLY A 1 268 ? -30.387 -5.341 51.876 1.00 89.06 268 GLY A C 1
ATOM 1885 O O . GLY A 1 268 ? -31.473 -5.329 51.293 1.00 89.06 268 GLY A O 1
ATOM 1886 N N . ALA A 1 269 ? -29.677 -4.235 52.110 1.00 88.88 269 ALA A N 1
ATOM 1887 C CA . ALA A 1 269 ? -30.064 -2.897 51.660 1.00 88.88 269 ALA A CA 1
ATOM 1888 C C . ALA A 1 269 ? -29.530 -2.533 50.261 1.00 88.88 269 ALA A C 1
ATOM 1890 O O . ALA A 1 269 ? -29.762 -1.417 49.811 1.00 88.88 269 ALA A O 1
ATOM 1891 N N . ASN A 1 270 ? -28.827 -3.436 49.575 1.00 92.62 270 ASN A N 1
ATOM 1892 C CA . ASN A 1 270 ? -28.208 -3.156 48.281 1.00 92.62 270 ASN A CA 1
ATOM 1893 C C . ASN A 1 270 ? -29.014 -3.776 47.134 1.00 92.62 270 ASN A C 1
ATOM 1895 O O . ASN A 1 270 ? -29.609 -4.854 47.271 1.00 92.62 270 ASN A O 1
ATOM 1899 N N . LEU A 1 271 ? -29.008 -3.094 45.989 1.00 94.38 271 LEU A N 1
ATOM 1900 C CA . LEU A 1 271 ? -29.377 -3.683 44.707 1.00 94.38 271 LEU A CA 1
ATOM 1901 C C . LEU A 1 271 ? -28.139 -4.382 44.149 1.00 94.38 271 LEU A C 1
ATOM 1903 O O . LEU A 1 271 ? -27.125 -3.728 43.917 1.00 94.38 271 LEU A O 1
ATOM 1907 N N . ARG A 1 272 ? -28.228 -5.695 43.947 1.00 95.62 272 ARG A N 1
ATOM 1908 C CA . ARG A 1 272 ? -27.116 -6.503 43.456 1.00 95.62 272 ARG A CA 1
ATOM 1909 C C . ARG A 1 272 ? -27.324 -6.848 41.992 1.00 95.62 272 ARG A C 1
ATOM 1911 O O . ARG A 1 272 ? -28.363 -7.412 41.644 1.00 95.62 272 ARG A O 1
ATOM 1918 N N . LEU A 1 273 ? -26.331 -6.547 41.165 1.00 97.75 273 LEU A N 1
ATOM 1919 C CA . LEU A 1 273 ? -26.257 -6.981 39.775 1.00 97.75 273 LEU A CA 1
ATOM 1920 C C . LEU A 1 273 ? -25.125 -7.995 39.633 1.00 97.75 273 LEU A C 1
ATOM 1922 O O . LEU A 1 273 ? -24.019 -7.759 40.115 1.00 97.75 273 LEU A O 1
ATOM 1926 N N . THR A 1 274 ? -25.404 -9.114 38.972 1.00 98.06 274 THR A N 1
ATOM 1927 C CA . THR A 1 274 ? -24.407 -10.142 38.662 1.00 98.06 274 THR A CA 1
ATOM 1928 C C . THR A 1 274 ? -24.374 -10.380 37.163 1.00 98.06 274 THR A C 1
ATOM 1930 O O . THR A 1 274 ? -25.413 -10.651 36.563 1.00 98.06 274 THR A O 1
ATOM 1933 N N . PHE A 1 275 ? -23.200 -10.248 36.555 1.00 98.12 275 PHE A N 1
ATOM 1934 C CA . PHE A 1 275 ? -23.005 -10.407 35.114 1.00 98.12 275 PHE A CA 1
ATOM 1935 C C . PHE A 1 275 ? -21.550 -10.747 34.798 1.00 98.12 275 PHE A C 1
ATOM 1937 O O . PHE A 1 275 ? -20.670 -10.595 35.641 1.00 98.12 275 PHE A O 1
ATOM 1944 N N . ARG A 1 276 ? -21.301 -11.193 33.569 1.00 97.75 276 ARG A N 1
ATOM 1945 C CA . ARG A 1 276 ? -19.962 -11.370 33.006 1.00 97.75 276 ARG A CA 1
ATOM 1946 C C . ARG A 1 276 ? -19.729 -10.282 31.966 1.00 97.75 276 ARG A C 1
ATOM 1948 O O . ARG A 1 276 ? -20.665 -9.915 31.261 1.00 97.75 276 ARG A O 1
ATOM 1955 N N . CYS A 1 277 ? -18.515 -9.759 31.865 1.00 97.81 277 CYS A N 1
ATOM 1956 C CA . CYS A 1 277 ? -18.173 -8.803 30.817 1.00 97.81 277 CYS A CA 1
ATOM 1957 C C . CYS A 1 277 ? -16.705 -8.884 30.405 1.00 97.81 277 CYS A C 1
ATOM 1959 O O . CYS A 1 277 ? -15.882 -9.474 31.103 1.00 97.81 277 CYS A O 1
ATOM 1961 N N . LEU A 1 278 ? -16.376 -8.300 29.252 1.00 97.12 278 LEU A N 1
ATOM 1962 C CA . LEU A 1 278 ? -14.994 -8.131 28.805 1.00 97.12 278 LEU A CA 1
ATOM 1963 C C . LEU A 1 278 ? -14.203 -7.281 29.801 1.00 97.12 278 LEU A C 1
ATOM 1965 O O . LEU A 1 278 ? -14.723 -6.281 30.303 1.00 97.12 278 LEU A O 1
ATOM 1969 N N . LYS A 1 279 ? -12.927 -7.614 30.016 1.00 95.88 279 LYS A N 1
ATOM 1970 C CA . LYS A 1 279 ? -11.983 -6.747 30.742 1.00 95.88 279 LYS A CA 1
ATOM 1971 C C . LYS A 1 279 ? -11.808 -5.405 30.050 1.00 95.88 279 LYS A C 1
ATOM 1973 O O . LYS A 1 279 ? -11.831 -5.350 28.823 1.00 95.88 279 LYS A O 1
ATOM 1978 N N . SER A 1 280 ? -11.553 -4.344 30.808 1.00 92.19 280 SER A N 1
ATOM 1979 C CA . SER A 1 280 ? -11.335 -2.987 30.291 1.00 92.19 280 SER A CA 1
ATOM 1980 C C . SER A 1 280 ? -10.276 -2.943 29.178 1.00 92.19 280 SER A C 1
ATOM 1982 O O . SER A 1 280 ? -10.505 -2.345 28.130 1.00 92.19 280 SER A O 1
ATOM 1984 N N . THR A 1 281 ? -9.189 -3.705 29.325 1.00 88.06 281 THR A N 1
ATOM 1985 C CA . THR A 1 281 ? -8.107 -3.846 28.327 1.00 88.06 281 THR A CA 1
ATOM 1986 C C . THR A 1 281 ? -8.525 -4.502 27.005 1.00 88.06 281 THR A C 1
ATOM 1988 O O . THR A 1 281 ? -7.781 -4.441 26.029 1.00 88.06 281 THR A O 1
ATOM 1991 N N . LYS A 1 282 ? -9.706 -5.126 26.945 1.00 91.00 282 LYS A N 1
ATOM 1992 C CA . LYS A 1 282 ? -10.251 -5.822 25.767 1.00 91.00 282 LYS A CA 1
ATOM 1993 C C . LYS A 1 282 ? -11.373 -5.046 25.078 1.00 91.00 282 LYS A C 1
ATOM 1995 O O . LYS A 1 282 ? -11.836 -5.461 24.020 1.00 91.00 282 LYS A O 1
ATOM 2000 N N . ARG A 1 283 ? -11.801 -3.914 25.648 1.00 90.06 283 ARG A N 1
ATOM 2001 C CA . ARG A 1 283 ? -12.921 -3.108 25.132 1.00 90.06 283 ARG A CA 1
ATOM 2002 C C . ARG A 1 283 ? -12.495 -2.064 24.090 1.00 90.06 283 ARG A C 1
ATOM 2004 O O . ARG A 1 283 ? -13.350 -1.408 23.501 1.00 90.06 283 ARG A O 1
ATOM 2011 N N . GLY A 1 284 ? -11.196 -1.888 23.836 1.00 86.56 284 GLY A N 1
ATOM 2012 C CA . GLY A 1 284 ? -10.709 -0.816 22.960 1.00 86.56 284 GLY A CA 1
ATOM 2013 C C . GLY A 1 284 ? -11.231 0.550 23.420 1.00 86.56 284 GLY A C 1
ATOM 2014 O O . GLY A 1 284 ? -11.039 0.919 24.573 1.00 86.56 284 GLY A O 1
ATOM 2015 N N . GLY A 1 285 ? -11.928 1.275 22.540 1.00 84.38 285 GLY A N 1
ATOM 2016 C CA . GLY A 1 285 ? -12.565 2.560 22.866 1.00 84.38 285 GLY A CA 1
ATOM 2017 C C . GLY A 1 285 ? -13.903 2.463 23.615 1.00 84.38 285 GLY A C 1
ATOM 2018 O O . GLY A 1 285 ? -14.481 3.488 23.969 1.00 84.38 285 GLY A O 1
ATOM 2019 N N . ALA A 1 286 ? -14.444 1.266 23.856 1.00 90.94 286 ALA A N 1
ATOM 2020 C CA . ALA A 1 286 ? -15.714 1.117 24.560 1.00 90.94 286 ALA A CA 1
ATOM 2021 C C . ALA A 1 286 ? -15.543 1.067 26.085 1.00 90.94 286 ALA A C 1
ATOM 2023 O O . ALA A 1 286 ? -14.611 0.468 26.617 1.00 90.94 286 ALA A O 1
ATOM 2024 N N . ASN A 1 287 ? -16.512 1.628 26.801 1.00 92.38 287 ASN A N 1
ATOM 2025 C CA . ASN A 1 287 ? -16.627 1.552 28.251 1.00 92.38 287 ASN A CA 1
ATOM 2026 C C . ASN A 1 287 ? -17.911 0.832 28.654 1.00 92.38 287 ASN A C 1
ATOM 2028 O O . ASN A 1 287 ? -18.944 0.970 28.000 1.00 92.38 287 ASN A O 1
ATOM 2032 N N . LEU A 1 288 ? -17.850 0.100 29.768 1.00 96.25 288 LEU A N 1
ATOM 2033 C CA . LEU A 1 288 ? -19.010 -0.505 30.412 1.00 96.25 288 LEU A CA 1
ATOM 2034 C C . LEU A 1 288 ? -19.212 0.167 31.767 1.00 96.25 288 LEU A C 1
ATOM 2036 O O . LEU A 1 288 ? -18.304 0.173 32.601 1.00 96.25 288 LEU A O 1
ATOM 2040 N N . LYS A 1 289 ? -20.402 0.719 31.981 1.00 96.62 289 LYS A N 1
ATOM 2041 C CA . LYS A 1 289 ? -20.762 1.454 33.191 1.00 96.62 289 LYS A CA 1
ATOM 2042 C C . LYS A 1 289 ? -21.988 0.843 33.850 1.00 96.62 289 LYS A C 1
ATOM 2044 O O . LYS A 1 289 ? -22.914 0.389 33.178 1.00 96.62 289 LYS A O 1
ATOM 2049 N N . LEU A 1 290 ? -22.031 0.903 35.174 1.00 96.75 290 LEU A N 1
ATOM 2050 C CA . LEU A 1 290 ? -23.265 0.779 35.937 1.00 96.75 290 LEU A CA 1
ATOM 2051 C C . LEU A 1 290 ? -23.860 2.157 36.158 1.00 96.75 290 LEU A C 1
ATOM 2053 O O . LEU A 1 290 ? -23.150 3.098 36.495 1.00 96.75 290 LEU A O 1
ATOM 2057 N N . GLN A 1 291 ? -25.173 2.256 36.003 1.00 95.81 291 GLN A N 1
ATOM 2058 C CA . GLN A 1 291 ? -25.930 3.451 36.329 1.00 95.81 291 GLN A CA 1
ATOM 2059 C C . GLN A 1 291 ? -27.069 3.108 37.272 1.00 95.81 291 GLN A C 1
ATOM 2061 O O . GLN A 1 291 ? -27.691 2.049 37.157 1.00 95.81 291 GLN A O 1
ATOM 2066 N N . SER A 1 292 ? -27.372 4.027 38.182 1.00 94.00 292 SER A N 1
ATOM 2067 C CA . SER A 1 292 ? -28.524 3.896 39.066 1.00 94.00 292 SER A CA 1
ATOM 2068 C C . SER A 1 292 ? -29.370 5.161 39.111 1.00 94.00 292 SER A C 1
ATOM 2070 O O . SER A 1 292 ? -28.935 6.239 38.720 1.00 94.00 292 SER A O 1
ATOM 2072 N N . SER A 1 293 ? -30.624 5.006 39.517 1.00 93.88 293 SER A N 1
ATOM 2073 C CA . SER A 1 293 ? -31.559 6.116 39.683 1.00 93.88 293 SER A CA 1
ATOM 2074 C C . SER A 1 293 ? -32.646 5.729 40.675 1.00 93.88 293 SER A C 1
ATOM 2076 O O . SER A 1 293 ? -33.046 4.565 40.770 1.00 93.88 293 SER A O 1
ATOM 2078 N N . SER A 1 294 ? -33.160 6.707 41.409 1.00 91.94 294 SER A N 1
ATOM 2079 C CA . SER A 1 294 ? -34.301 6.530 42.306 1.00 91.94 294 SER A CA 1
ATOM 2080 C C . SER A 1 294 ? -35.668 6.624 41.610 1.00 91.94 294 SER A C 1
ATOM 2082 O O . SER A 1 294 ? -36.675 6.221 42.202 1.00 91.94 294 SER A O 1
ATOM 2084 N N . ASP A 1 295 ? -35.728 7.084 40.354 1.00 91.94 295 ASP A N 1
ATOM 2085 C CA . ASP A 1 295 ? -36.986 7.345 39.635 1.00 91.94 295 ASP A CA 1
ATOM 2086 C C . ASP A 1 295 ? -36.957 7.040 38.125 1.00 91.94 295 ASP A C 1
ATOM 2088 O O . ASP A 1 295 ? -37.782 7.548 37.360 1.00 91.94 295 ASP A O 1
ATOM 2092 N N . MET A 1 296 ? -36.038 6.165 37.711 1.00 91.75 296 MET A N 1
ATOM 2093 C CA . MET A 1 296 ? -35.803 5.788 36.312 1.00 91.75 296 MET A CA 1
ATOM 2094 C C . MET A 1 296 ? -35.300 6.940 35.424 1.00 91.75 296 MET A C 1
ATOM 2096 O O . MET A 1 296 ? -35.481 6.909 34.206 1.00 91.75 296 MET A O 1
ATOM 2100 N N . GLY A 1 297 ? -34.634 7.936 36.012 1.00 91.38 297 GLY A N 1
ATOM 2101 C CA . GLY A 1 297 ? -33.985 9.020 35.279 1.00 91.38 297 GLY A CA 1
ATOM 2102 C C . GLY A 1 297 ? -34.855 10.255 35.054 1.00 91.38 297 GLY A C 1
ATOM 2103 O O . GLY A 1 297 ? -34.510 11.061 34.196 1.00 91.38 297 GLY A O 1
ATOM 2104 N N . GLN A 1 298 ? -35.978 10.403 35.764 1.00 92.25 298 GLN A N 1
ATOM 2105 C CA . GLN A 1 298 ? -36.906 11.523 35.565 1.00 92.25 298 GLN A CA 1
ATOM 2106 C C . GLN A 1 298 ? -36.416 12.809 36.240 1.00 92.25 298 GLN A C 1
ATOM 2108 O O . GLN A 1 298 ? -36.215 13.825 35.580 1.00 92.25 298 GLN A O 1
ATOM 2113 N N . THR A 1 299 ? -36.238 12.774 37.558 1.00 93.56 299 THR A N 1
ATOM 2114 C CA . THR A 1 299 ? -35.687 13.866 38.378 1.00 93.56 299 THR A CA 1
ATOM 2115 C C . THR A 1 299 ? -34.319 13.515 38.948 1.00 93.56 299 THR A C 1
ATOM 2117 O O . THR A 1 299 ? -33.568 14.414 39.326 1.00 93.56 299 THR A O 1
ATOM 2120 N N . ASP A 1 300 ? -33.971 12.227 38.943 1.00 91.81 300 ASP A N 1
ATOM 2121 C CA . ASP A 1 300 ? -32.665 11.697 39.308 1.00 91.81 300 ASP A CA 1
ATOM 2122 C C . ASP A 1 300 ? -31.986 11.059 38.078 1.00 91.81 300 ASP A C 1
ATOM 2124 O O . ASP A 1 300 ? -32.093 9.842 37.880 1.00 91.81 300 ASP A O 1
ATOM 2128 N N . PRO A 1 301 ? -31.360 11.870 37.195 1.00 94.81 301 PRO A N 1
ATOM 2129 C CA . PRO A 1 301 ? -30.698 11.397 35.982 1.00 94.81 301 PRO A CA 1
ATOM 2130 C C . PRO A 1 301 ? -29.698 10.266 36.230 1.00 94.81 301 PRO A C 1
ATOM 2132 O O . PRO A 1 301 ? -28.840 10.366 37.101 1.00 94.81 301 PRO A O 1
ATOM 2135 N N . TRP A 1 302 ? -29.728 9.240 35.376 1.00 94.94 302 TRP A N 1
ATOM 2136 C CA . TRP A 1 302 ? -28.808 8.094 35.428 1.00 94.94 302 TRP A CA 1
ATOM 2137 C C . TRP A 1 302 ? -27.324 8.487 35.471 1.00 94.94 302 TRP A C 1
ATOM 2139 O O . TRP A 1 302 ? -26.525 7.843 36.146 1.00 94.94 302 TRP A O 1
ATOM 2149 N N . THR A 1 303 ? -26.958 9.560 34.768 1.00 93.81 303 THR A N 1
ATOM 2150 C CA . THR A 1 303 ? -25.586 10.084 34.686 1.00 93.81 303 THR A CA 1
ATOM 2151 C C . THR A 1 303 ? -25.085 10.691 35.996 1.00 93.81 303 THR A C 1
ATOM 2153 O O . THR A 1 303 ? -23.884 10.876 36.151 1.00 93.81 303 THR A O 1
ATOM 2156 N N . ASN A 1 304 ? -25.966 10.994 36.957 1.00 93.25 304 ASN A N 1
ATOM 2157 C CA . ASN A 1 304 ? -25.545 11.452 38.286 1.00 93.25 304 ASN A CA 1
ATOM 2158 C C . ASN A 1 304 ? -24.931 10.321 39.121 1.00 93.25 304 ASN A C 1
ATOM 2160 O O . ASN A 1 304 ? -24.239 10.584 40.107 1.00 93.25 304 ASN A O 1
ATOM 2164 N N . HIS A 1 305 ? -25.207 9.071 38.749 1.00 93.00 305 HIS A N 1
ATOM 2165 C CA . HIS A 1 305 ? -24.838 7.881 39.501 1.00 93.00 305 HIS A CA 1
ATOM 2166 C C . HIS A 1 305 ? -24.268 6.816 38.571 1.00 93.00 305 HIS A C 1
ATOM 2168 O O . HIS A 1 305 ? -24.803 5.708 38.485 1.00 93.00 305 HIS A O 1
ATOM 2174 N N . GLU A 1 306 ? -23.193 7.168 37.869 1.00 95.56 306 GLU A N 1
ATOM 2175 C CA . GLU A 1 306 ? -22.449 6.246 37.020 1.00 95.56 306 GLU A CA 1
ATOM 2176 C C . GLU A 1 306 ? -21.155 5.762 37.676 1.00 95.56 306 GLU A C 1
ATOM 2178 O O . GLU A 1 306 ? -20.454 6.527 38.335 1.00 95.56 306 GLU A O 1
ATOM 2183 N N . ALA A 1 307 ? -20.837 4.488 37.484 1.00 96.81 307 ALA A N 1
ATOM 2184 C CA . ALA A 1 307 ? -19.599 3.869 37.929 1.00 96.81 307 ALA A CA 1
ATOM 2185 C C . ALA A 1 307 ? -19.035 3.013 36.794 1.00 96.81 307 ALA A C 1
ATOM 2187 O O . ALA A 1 307 ? -19.734 2.131 36.288 1.00 96.81 307 ALA A O 1
ATOM 2188 N N . ASP A 1 308 ? -17.790 3.269 36.394 1.00 96.62 308 ASP A N 1
ATOM 2189 C CA . ASP A 1 308 ? -17.076 2.389 35.469 1.00 96.62 308 ASP A CA 1
ATOM 2190 C C . ASP A 1 308 ? -16.895 1.011 36.107 1.00 96.62 308 ASP A C 1
ATOM 2192 O O . ASP A 1 308 ? -16.565 0.912 37.289 1.00 96.62 308 ASP A O 1
ATOM 2196 N N . VAL A 1 309 ? -17.136 -0.048 35.329 1.00 97.56 309 VAL A N 1
ATOM 2197 C CA . VAL A 1 309 ? -16.934 -1.427 35.789 1.00 97.56 309 VAL A CA 1
ATOM 2198 C C . VAL A 1 309 ? -15.427 -1.726 35.787 1.00 97.56 309 VAL A C 1
ATOM 2200 O O . VAL A 1 309 ? -14.847 -1.777 34.692 1.00 97.56 309 VAL A O 1
ATOM 2203 N N . PRO A 1 310 ? -14.802 -1.914 36.967 1.00 97.31 310 PRO A N 1
ATOM 2204 C CA . PRO A 1 310 ? -13.369 -2.153 37.108 1.00 97.31 310 PRO A CA 1
ATOM 2205 C C . PRO A 1 310 ? -13.007 -3.610 36.787 1.00 97.31 310 PRO A C 1
ATOM 2207 O O . PRO A 1 310 ? -13.874 -4.482 36.791 1.00 97.31 310 PRO A O 1
ATOM 2210 N N . ASP A 1 311 ? -11.718 -3.869 36.550 1.00 97.12 311 ASP A N 1
ATOM 2211 C CA . ASP A 1 311 ? -11.192 -5.229 36.332 1.00 97.12 311 ASP A CA 1
ATOM 2212 C C . ASP A 1 311 ? -10.805 -5.951 37.636 1.00 97.12 311 ASP A C 1
ATOM 2214 O O . ASP A 1 311 ? -10.577 -7.159 37.616 1.00 97.12 311 ASP A O 1
ATOM 2218 N N . GLU A 1 312 ? -10.736 -5.219 38.752 1.00 97.12 312 GLU A N 1
ATOM 2219 C CA . GLU A 1 312 ? -10.371 -5.720 40.080 1.00 97.12 312 GLU A CA 1
ATOM 2220 C C . GLU A 1 312 ? -11.330 -5.189 41.159 1.00 97.12 312 GLU A C 1
ATOM 2222 O O . GLU A 1 312 ? -11.968 -4.135 40.997 1.00 97.12 312 GLU A O 1
ATOM 2227 N N . ASP A 1 313 ? -11.378 -5.896 42.291 1.00 98.31 313 ASP A N 1
ATOM 2228 C CA . ASP A 1 313 ? -12.205 -5.561 43.450 1.00 98.31 313 ASP A CA 1
ATOM 2229 C C . ASP A 1 313 ? -11.965 -4.127 43.904 1.00 98.31 313 ASP A C 1
ATOM 2231 O O . ASP A 1 313 ? -10.860 -3.727 44.284 1.00 98.31 313 ASP A O 1
ATOM 2235 N N . SER A 1 314 ? -13.022 -3.325 43.884 1.00 98.12 314 SER A N 1
ATOM 2236 C CA . SER A 1 314 ? -12.917 -1.915 44.231 1.00 98.12 314 SER A CA 1
ATOM 2237 C C . SER A 1 314 ? -14.282 -1.298 44.499 1.00 98.12 314 SER A C 1
ATOM 2239 O O . SER A 1 314 ? -15.336 -1.887 44.275 1.00 98.12 314 SER A O 1
ATOM 2241 N N . THR A 1 315 ? -14.274 -0.082 45.038 1.00 97.75 315 THR A N 1
ATOM 2242 C CA . THR A 1 315 ? -15.479 0.741 45.129 1.00 97.75 315 THR A CA 1
ATOM 2243 C C . THR A 1 315 ? -15.330 1.920 44.184 1.00 97.75 315 THR A C 1
ATOM 2245 O O . THR A 1 315 ? -14.464 2.768 44.396 1.00 97.75 315 THR A O 1
ATOM 2248 N N . VAL A 1 316 ? -16.185 1.992 43.166 1.00 97.19 316 VAL A N 1
ATOM 2249 C CA . VAL A 1 316 ? -16.182 3.068 42.165 1.00 97.19 316 VAL A CA 1
ATOM 2250 C C . VAL A 1 316 ? -17.491 3.833 42.290 1.00 97.19 316 VAL A C 1
ATOM 2252 O O . VAL A 1 316 ? -18.570 3.252 42.208 1.00 97.19 316 VAL A O 1
ATOM 2255 N N . ASN A 1 317 ? -17.406 5.138 42.564 1.00 94.75 317 ASN A N 1
ATOM 2256 C CA . ASN A 1 317 ? -18.559 6.031 42.751 1.00 94.75 317 ASN A CA 1
ATOM 2257 C C . ASN A 1 317 ? -19.653 5.475 43.688 1.00 94.75 317 ASN A C 1
ATOM 2259 O O . ASN A 1 317 ? -20.848 5.676 43.481 1.00 94.75 317 ASN A O 1
ATOM 2263 N N . GLY A 1 318 ? -19.228 4.785 44.752 1.00 93.25 318 GLY A N 1
ATOM 2264 C CA . GLY A 1 318 ? -20.109 4.221 45.777 1.00 93.25 318 GLY A CA 1
ATOM 2265 C C . GLY A 1 318 ? -20.704 2.850 45.445 1.00 93.25 318 GLY A C 1
ATOM 2266 O O . GLY A 1 318 ? -21.348 2.270 46.315 1.00 93.25 318 GLY A O 1
ATOM 2267 N N . VAL A 1 319 ? -20.473 2.312 44.244 1.00 96.69 319 VAL A N 1
ATOM 2268 C CA . VAL A 1 319 ? -20.799 0.923 43.894 1.00 96.69 319 VAL A CA 1
ATOM 2269 C C . VAL A 1 319 ? -19.638 0.030 44.308 1.00 96.69 319 VAL A C 1
ATOM 2271 O O . VAL A 1 319 ? -18.490 0.321 43.978 1.00 96.69 319 VAL A O 1
ATOM 2274 N N . ILE A 1 320 ? -19.934 -1.038 45.045 1.00 97.69 320 ILE A N 1
ATOM 2275 C CA . ILE A 1 320 ? -18.936 -2.015 45.488 1.00 97.69 320 ILE A CA 1
ATOM 2276 C C . ILE A 1 320 ? -18.885 -3.132 44.448 1.00 97.69 320 ILE A C 1
ATOM 2278 O O . ILE A 1 320 ? -19.900 -3.789 44.214 1.00 97.69 320 ILE A O 1
ATOM 2282 N N . PHE A 1 321 ? -17.721 -3.333 43.843 1.00 98.44 321 PHE A N 1
ATOM 2283 C CA . PHE A 1 321 ? -17.455 -4.379 42.865 1.00 98.44 321 PHE A CA 1
ATOM 2284 C C . PHE A 1 321 ? -16.614 -5.483 43.498 1.00 98.44 321 PHE A C 1
ATOM 2286 O O . PHE A 1 321 ? -15.542 -5.217 44.039 1.00 98.44 321 PHE A O 1
ATOM 2293 N N . ASP A 1 322 ? -17.123 -6.703 43.399 1.00 98.31 322 ASP A N 1
ATOM 2294 C CA . ASP A 1 322 ? -16.410 -7.955 43.639 1.00 98.31 322 ASP A CA 1
ATOM 2295 C C . ASP A 1 322 ? -16.293 -8.654 42.281 1.00 98.31 322 ASP A C 1
ATOM 2297 O O . ASP A 1 322 ? -17.290 -8.868 41.580 1.00 98.31 322 ASP A O 1
ATOM 2301 N N . THR A 1 323 ? -15.062 -8.894 41.860 1.00 98.12 323 THR A N 1
ATOM 2302 C CA . THR A 1 323 ? -14.695 -9.338 40.523 1.00 98.12 323 THR A CA 1
ATOM 2303 C C . THR A 1 323 ? -13.901 -10.629 40.608 1.00 98.12 323 THR A C 1
ATOM 2305 O O . THR A 1 323 ? -13.048 -10.828 41.466 1.00 98.12 323 THR A O 1
ATOM 2308 N N . THR A 1 324 ? -14.167 -11.549 39.691 1.00 98.38 324 THR A N 1
ATOM 2309 C CA . THR A 1 324 ? -13.382 -12.776 39.561 1.00 98.38 324 THR A CA 1
ATOM 2310 C C . THR A 1 324 ? -12.891 -12.902 38.133 1.00 98.38 324 THR A C 1
ATOM 2312 O O . THR A 1 324 ? -13.686 -12.837 37.193 1.00 98.38 324 THR A O 1
ATOM 2315 N N . ASP A 1 325 ? -11.582 -13.094 37.988 1.00 97.25 325 ASP A N 1
ATOM 2316 C CA . ASP A 1 325 ? -10.931 -13.285 36.698 1.00 97.25 325 ASP A CA 1
ATOM 2317 C C . ASP A 1 325 ? -11.501 -14.492 35.936 1.00 97.25 325 ASP A C 1
ATOM 2319 O O . ASP A 1 325 ? -11.708 -15.564 36.507 1.00 97.25 325 ASP A O 1
ATOM 2323 N N . ASP A 1 326 ? -11.732 -14.309 34.637 1.00 96.56 326 ASP A N 1
ATOM 2324 C CA . ASP A 1 326 ? -12.192 -15.338 33.701 1.00 96.56 326 ASP A CA 1
ATOM 2325 C C . ASP A 1 326 ? -11.521 -15.157 32.323 1.00 96.56 326 ASP A C 1
ATOM 2327 O O . ASP A 1 326 ? -12.158 -15.106 31.266 1.00 96.56 326 ASP A O 1
ATOM 2331 N N . GLY A 1 327 ? -10.193 -14.998 32.332 1.00 95.12 327 GLY A N 1
ATOM 2332 C CA . GLY A 1 327 ? -9.379 -14.873 31.122 1.00 95.12 327 GLY A CA 1
ATOM 2333 C C . GLY A 1 327 ? -9.477 -13.486 30.485 1.00 95.12 327 GLY A C 1
ATOM 2334 O O . GLY A 1 327 ? -9.002 -12.505 31.053 1.00 95.12 327 GLY A O 1
ATOM 2335 N N . ASP A 1 328 ? -10.058 -13.389 29.286 1.00 94.56 328 ASP A N 1
ATOM 2336 C CA . ASP A 1 328 ? -10.348 -12.095 28.638 1.00 94.56 328 ASP A CA 1
ATOM 2337 C C . ASP A 1 328 ? -11.584 -11.396 29.241 1.00 94.56 328 ASP A C 1
ATOM 2339 O O . ASP A 1 328 ? -11.862 -10.229 28.948 1.00 94.56 328 ASP A O 1
ATOM 2343 N N . TYR A 1 329 ? -12.305 -12.106 30.109 1.00 97.62 329 TYR A N 1
ATOM 2344 C CA . TYR A 1 329 ? -13.514 -11.658 30.779 1.00 97.62 329 TYR A CA 1
ATOM 2345 C C . TYR A 1 329 ? -13.303 -11.549 32.289 1.00 97.62 329 TYR A C 1
ATOM 2347 O O . TYR A 1 329 ? -12.320 -12.039 32.847 1.00 97.62 329 TYR A O 1
ATOM 2355 N N . ILE A 1 330 ? -14.270 -10.919 32.945 1.00 98.19 330 ILE A N 1
ATOM 2356 C CA . ILE A 1 330 ? -14.445 -10.905 34.394 1.00 98.19 330 ILE A CA 1
ATOM 2357 C C . ILE A 1 330 ? -15.891 -11.264 34.730 1.00 98.19 330 ILE A C 1
ATOM 2359 O O . ILE A 1 330 ? -16.830 -10.866 34.036 1.00 98.19 330 ILE A O 1
ATOM 2363 N N . ASN A 1 331 ? -16.074 -12.008 35.816 1.00 98.38 331 ASN A N 1
ATOM 2364 C CA . ASN A 1 331 ? -17.368 -12.155 36.470 1.00 98.38 331 ASN A CA 1
ATOM 2365 C C . ASN A 1 331 ? -17.502 -11.049 37.512 1.00 98.38 331 ASN A C 1
ATOM 2367 O O . ASN A 1 331 ? -16.595 -10.856 38.315 1.00 98.38 331 ASN A O 1
ATOM 2371 N N . VAL A 1 332 ? -18.619 -10.333 37.499 1.00 98.50 332 VAL A N 1
ATOM 2372 C CA . VAL A 1 332 ? -18.847 -9.143 38.317 1.00 98.50 332 VAL A CA 1
ATOM 2373 C C . VAL A 1 332 ? -20.052 -9.363 39.217 1.00 98.50 332 VAL A C 1
ATOM 2375 O O . VAL A 1 332 ? -21.143 -9.706 38.755 1.00 98.50 332 VAL A O 1
ATOM 2378 N N . ILE A 1 333 ? -19.868 -9.093 40.504 1.00 98.31 333 ILE A N 1
ATOM 2379 C CA . ILE A 1 333 ? -20.932 -8.854 41.471 1.00 98.31 333 ILE A CA 1
ATOM 2380 C C . ILE A 1 333 ? -20.829 -7.389 41.884 1.00 98.31 333 ILE A C 1
ATOM 2382 O O . ILE A 1 333 ? -19.884 -6.980 42.552 1.00 98.31 333 ILE A O 1
ATOM 2386 N N . ALA A 1 334 ? -21.820 -6.595 41.496 1.00 98.06 334 ALA A N 1
ATOM 2387 C CA . ALA A 1 334 ? -21.891 -5.186 41.842 1.00 98.06 334 ALA A CA 1
ATOM 2388 C C . ALA A 1 334 ? -23.026 -4.933 42.832 1.00 98.06 334 ALA A C 1
ATOM 2390 O O . ALA A 1 334 ? -24.199 -5.157 42.523 1.00 98.06 334 ALA A O 1
ATOM 2391 N N . ASP A 1 335 ? -22.680 -4.442 44.017 1.00 97.12 335 ASP A N 1
ATOM 2392 C CA . ASP A 1 335 ? -23.633 -4.001 45.026 1.00 97.12 335 ASP A CA 1
ATOM 2393 C C . ASP A 1 335 ? -23.765 -2.478 44.984 1.00 97.12 335 ASP A C 1
ATOM 2395 O O . ASP A 1 335 ? -22.848 -1.739 45.347 1.00 97.12 335 ASP A O 1
ATOM 2399 N N . ILE A 1 336 ? -24.943 -2.007 44.576 1.00 95.31 336 ILE A N 1
ATOM 2400 C CA . ILE A 1 336 ? -25.309 -0.592 44.591 1.00 95.31 336 ILE A CA 1
ATOM 2401 C C . ILE A 1 336 ? -26.049 -0.312 45.906 1.00 95.31 336 ILE A C 1
ATOM 2403 O O . ILE A 1 336 ? -27.144 -0.856 46.113 1.00 95.31 336 ILE A O 1
ATOM 2407 N N . PRO A 1 337 ? -25.503 0.523 46.808 1.00 91.75 337 PRO A N 1
ATOM 2408 C CA . PRO A 1 337 ? -26.187 0.874 48.044 1.00 91.75 337 PRO A CA 1
ATOM 2409 C C . PRO A 1 337 ? -27.550 1.518 47.767 1.00 91.75 337 PRO A C 1
ATOM 2411 O O . PRO A 1 337 ? -27.633 2.523 47.062 1.00 91.75 337 PRO A O 1
ATOM 2414 N N . ALA A 1 338 ? -28.626 0.976 48.349 1.00 81.25 338 ALA A N 1
ATOM 2415 C CA . ALA A 1 338 ? -29.982 1.511 48.206 1.00 81.25 338 ALA A CA 1
ATOM 2416 C C . ALA A 1 338 ? -30.501 2.086 49.540 1.00 81.25 338 ALA A C 1
ATOM 2418 O O . ALA A 1 338 ? -31.409 1.524 50.155 1.00 81.25 338 ALA A O 1
ATOM 2419 N N . PRO A 1 339 ? -29.978 3.239 50.014 1.00 69.12 339 PRO A N 1
ATOM 2420 C CA . PRO A 1 339 ? -30.436 3.853 51.265 1.00 69.12 339 PRO A CA 1
ATOM 2421 C C . PRO A 1 339 ? -31.890 4.362 51.196 1.00 69.12 339 PRO A C 1
ATOM 2423 O O . PRO A 1 339 ? -32.460 4.756 52.211 1.00 69.12 339 PRO A O 1
ATOM 2426 N N . ARG A 1 340 ? -32.504 4.373 50.004 1.00 65.38 340 ARG A N 1
ATOM 2427 C CA . ARG A 1 340 ? -33.891 4.785 49.744 1.00 65.38 340 ARG A CA 1
ATOM 2428 C C . ARG A 1 340 ? -34.739 3.582 49.315 1.00 65.38 340 ARG A C 1
ATOM 2430 O O . ARG A 1 340 ? -34.235 2.618 48.754 1.00 65.38 340 ARG A O 1
ATOM 2437 N N . ALA A 1 341 ? -36.055 3.652 49.531 1.00 66.62 341 ALA A N 1
ATOM 2438 C CA . ALA A 1 341 ? -36.968 2.525 49.293 1.00 66.62 341 ALA A CA 1
ATOM 2439 C C . ALA A 1 341 ? -37.081 2.078 47.816 1.00 66.62 341 ALA A C 1
ATOM 2441 O O . ALA A 1 341 ? -37.449 0.929 47.556 1.00 66.62 341 ALA A O 1
ATOM 2442 N N . LYS A 1 342 ? -36.773 2.965 46.858 1.00 75.81 342 LYS A N 1
ATOM 2443 C CA . LYS A 1 342 ? -36.793 2.691 45.414 1.00 75.81 342 LYS A CA 1
ATOM 2444 C C . LYS A 1 342 ? -35.421 2.993 44.817 1.00 75.81 342 LYS A C 1
ATOM 2446 O O . LYS A 1 342 ? -34.925 4.106 44.972 1.00 75.81 342 LYS A O 1
ATOM 2451 N N . LEU A 1 343 ? -34.843 1.997 44.155 1.00 87.12 343 LEU A N 1
ATOM 2452 C CA . LEU A 1 343 ? -33.602 2.102 43.400 1.00 87.12 343 LEU A CA 1
ATOM 2453 C C . LEU A 1 343 ? -33.726 1.219 42.159 1.00 87.12 343 LEU A C 1
ATOM 2455 O O . LEU A 1 343 ? -34.162 0.070 42.255 1.00 87.12 343 LEU A O 1
ATOM 2459 N N . PHE A 1 344 ? -33.342 1.772 41.020 1.00 91.25 344 PHE A N 1
ATOM 2460 C CA . PHE A 1 344 ? -33.226 1.091 39.742 1.00 91.25 344 PHE A CA 1
ATOM 2461 C C . PHE A 1 344 ? -31.755 1.081 39.340 1.00 91.25 344 PHE A C 1
ATOM 2463 O O . PHE A 1 344 ? -31.039 2.044 39.610 1.00 91.25 344 PHE A O 1
ATOM 2470 N N . GLY A 1 345 ? -31.314 0.001 38.704 1.00 93.00 345 GLY A N 1
ATOM 2471 C CA . GLY A 1 345 ? -29.953 -0.154 38.204 1.00 93.00 345 GLY A CA 1
ATOM 2472 C C . GLY A 1 345 ? -29.976 -0.656 36.769 1.00 93.00 345 GLY A C 1
ATOM 2473 O O . GLY A 1 345 ? -30.862 -1.430 36.404 1.00 93.00 345 GLY A O 1
ATOM 2474 N N . ARG A 1 346 ? -29.012 -0.214 35.966 1.00 93.75 346 ARG A N 1
ATOM 2475 C CA . ARG A 1 346 ? -28.769 -0.720 34.614 1.00 93.75 346 ARG A CA 1
ATOM 2476 C C . ARG A 1 346 ? -27.276 -0.799 34.334 1.00 93.75 346 ARG A C 1
ATOM 2478 O O . ARG A 1 346 ? -26.501 -0.035 34.907 1.00 93.75 346 ARG A O 1
ATOM 2485 N N . VAL A 1 347 ? -26.906 -1.685 33.420 1.00 96.00 347 VAL A N 1
ATOM 2486 C CA . VAL A 1 347 ? -25.586 -1.693 32.785 1.00 96.00 347 VAL A CA 1
ATOM 2487 C C . VAL A 1 347 ? -25.719 -0.999 31.429 1.00 96.00 347 VAL A C 1
ATOM 2489 O O . VAL A 1 347 ? -26.728 -1.183 30.751 1.00 96.00 347 VAL A O 1
ATOM 2492 N N . ILE A 1 348 ? -24.738 -0.181 31.059 1.00 94.69 348 ILE A N 1
ATOM 2493 C CA . ILE A 1 348 ? -24.691 0.523 29.775 1.00 94.69 348 ILE A CA 1
ATOM 2494 C C . ILE A 1 348 ? -23.292 0.437 29.166 1.00 94.69 348 ILE A C 1
ATOM 2496 O O . ILE A 1 348 ? -22.288 0.601 29.860 1.00 94.69 348 ILE A O 1
ATOM 2500 N N . GLY A 1 349 ? -23.248 0.189 27.864 1.00 93.94 349 GLY A N 1
ATOM 2501 C CA . GLY A 1 349 ? -22.059 0.210 27.030 1.00 93.94 349 GLY A CA 1
ATOM 2502 C C . GLY A 1 349 ? -22.018 1.524 26.272 1.00 93.94 349 GLY A C 1
ATOM 2503 O O . GLY A 1 349 ? -23.038 1.965 25.751 1.00 93.94 349 GLY A O 1
ATOM 2504 N N . VAL A 1 350 ? -20.861 2.171 26.239 1.00 90.62 350 VAL A N 1
ATOM 2505 C CA . VAL A 1 350 ? -20.673 3.439 25.531 1.00 90.62 350 VAL A CA 1
ATOM 2506 C C . VAL A 1 350 ? -19.407 3.334 24.706 1.00 90.62 350 VAL A C 1
ATOM 2508 O O . VAL A 1 350 ? -18.339 3.084 25.261 1.00 90.62 350 VAL A O 1
ATOM 2511 N N . LEU A 1 351 ? -19.510 3.547 23.399 1.00 85.75 351 LEU A N 1
ATOM 2512 C CA . LEU A 1 351 ? -18.340 3.702 22.545 1.00 85.75 351 LEU A CA 1
ATOM 2513 C C . LEU A 1 351 ? -17.814 5.135 22.701 1.00 85.75 351 LEU A C 1
ATOM 2515 O O . LEU A 1 351 ? -18.518 6.090 22.373 1.00 85.75 351 LEU A O 1
ATOM 2519 N N . VAL A 1 352 ? -16.610 5.295 23.252 1.00 69.88 352 VAL A N 1
ATOM 2520 C CA . VAL A 1 352 ? -15.938 6.598 23.281 1.00 69.88 352 VAL A CA 1
ATOM 2521 C C . VAL A 1 352 ? -15.254 6.784 21.921 1.00 69.88 352 VAL A C 1
ATOM 2523 O O . VAL A 1 352 ? -14.524 5.879 21.511 1.00 69.88 352 VAL A O 1
ATOM 2526 N N . PRO A 1 353 ? -15.549 7.880 21.197 1.00 50.19 353 PRO A N 1
ATOM 2527 C CA . PRO A 1 353 ? -15.017 8.124 19.858 1.00 50.19 353 PRO A CA 1
ATOM 2528 C C . PRO A 1 353 ? -13.502 8.323 19.824 1.00 50.19 353 PRO A C 1
ATOM 2530 O O . PRO A 1 353 ? -12.934 8.791 20.840 1.00 50.19 353 PRO A O 1
#

Sequence (353 aa):
SNVTIGTGTLDADTRTDSMGTLDVNGDAVINLGNGAALAFADSKSVGWVGTLNITGTLGATSLRFGDSADDLTSGAGGQLSRITVNGNGLGRYILDANGYLVLDSTPPTLAGTSIVDNQGGSAILEDTTVSYTVTFSEDIDAATVSTADFGNAGTSTVEFGSITEISPGVFIVVATPTNAGTLRLQINDGAEITDVSGNLLDSSSAILDDTTISVNTGSPYLAWAAGGVAFDSDTNGDGVDNGMAWLLGAANPSESALNQLPAVTRNGANLRLTFRCLKSTKRGGANLKLQSSSDMGQTDPWTNHEADVPDEDSTVNGVIFDTTDDGDYINVIADIPAPRAKLFGRVIGVLVP

Radius of gyration: 36.29 Å; chains: 1; bounding box: 76×29×103 Å

pLDDT: mean 93.49, std 5.99, range [50.19, 98.75]